Protein 1V96 (pdb70)

Solvent-accessible surface area: 14456 Å² total; per-residue (Å²): 178,24,52,97,40,0,4,0,6,10,107,0,0,43,105,0,43,42,173,127,20,161,173,20,23,107,22,0,56,87,67,19,60,5,12,0,2,1,2,0,0,1,50,3,3,0,55,44,99,140,132,90,22,76,41,30,7,104,97,3,111,123,66,7,83,24,16,63,6,64,57,90,0,0,20,77,0,0,68,5,20,7,55,0,77,147,102,161,52,138,16,83,27,25,10,0,0,3,0,0,2,2,28,104,30,124,6,17,0,0,1,66,55,31,172,78,0,88,29,0,129,173,62,51,2,82,32,48,38,6,77,131,0,28,140,53,0,75,74,46,34,93,143,116,118,176,165,24,48,103,42,0,4,0,4,16,91,0,0,72,71,0,60,41,171,127,16,136,148,12,24,80,10,0,35,68,129,21,69,4,9,0,2,1,1,0,0,6,103,14,0,10,46,61,13,100,106,178,94,94,3,87,49,35,2,88,100,5,86,110,68,10,77,29,9,65,5,58,49,84,0,0,17,62,0,0,83,4,6,9,53,1,58,152,148,161,43,101,29,87,13,20,6,0,0,2,0,0,2,0,30,96,26,126,7,11,0,0,1,67,36,37,159,83,1,92,30,1,121,148,54,58,7,84,28,22,45,2,98,105,0,36,134,38,0,91,122,82,38,184

Structure (mmCIF, N/CA/C/O backbone):
data_1V96
#
_entry.id   1V96
#
_cell.length_a   44.909
_cell.length_b   95.463
_cell.length_c   102.656
_cell.angle_alpha   90.00
_cell.angle_beta   90.00
_cell.angle_gamma   90.00
#
_symmetry.space_group_name_H-M   'P 21 21 21'
#
loop_
_entity.id
_entity.type
_entity.pdbx_description
1 polymer 'hypothetical protein PH0500'
2 non-polymer GLYCEROL
3 water water
#
loop_
_atom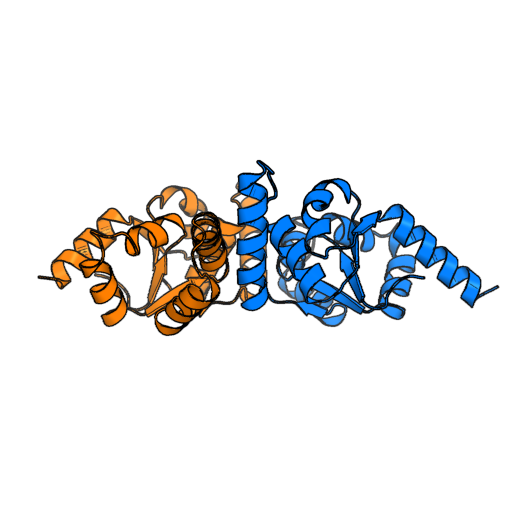_site.group_PDB
_atom_site.id
_atom_site.type_symbol
_atom_site.label_atom_id
_atom_site.label_alt_id
_atom_site.label_comp_id
_atom_site.label_asym_id
_atom_site.label_entity_id
_atom_site.label_seq_id
_atom_site.pdbx_PDB_ins_code
_atom_site.Cartn_x
_atom_site.Cartn_y
_atom_site.Cartn_z
_atom_site.occupancy
_atom_site.B_iso_or_equiv
_atom_site.auth_seq_id
_atom_site.auth_comp_id
_atom_site.auth_asym_id
_atom_site.auth_atom_id
_atom_site.pdbx_PDB_model_num
ATOM 1 N N . PRO A 1 2 ? 46.142 54.001 32.101 1.00 43.31 2 PRO A N 1
ATOM 2 C CA . PRO A 1 2 ? 45.484 52.848 31.444 1.00 43.07 2 PRO A CA 1
ATOM 3 C C . PRO A 1 2 ? 44.780 51.964 32.467 1.00 41.26 2 PRO A C 1
ATOM 4 O O . PRO A 1 2 ? 45.193 51.892 33.626 1.00 41.80 2 PRO A O 1
ATOM 8 N N . LEU A 1 3 ? 43.716 51.295 32.033 1.00 38.93 3 LEU A N 1
ATOM 9 C CA . LEU A 1 3 ? 42.951 50.415 32.910 1.00 35.77 3 LEU A CA 1
ATOM 10 C C . LEU A 1 3 ? 43.711 49.131 33.218 1.00 33.68 3 LEU A C 1
ATOM 11 O O . LEU A 1 3 ? 44.374 48.566 32.347 1.00 33.69 3 LEU A O 1
ATOM 16 N N . PRO A 1 4 ? 43.627 48.657 34.473 1.00 31.41 4 PRO A N 1
ATOM 17 C CA . PRO A 1 4 ? 44.314 47.428 34.878 1.00 29.62 4 PRO A CA 1
ATOM 18 C C . PRO A 1 4 ? 43.609 46.203 34.297 1.00 28.15 4 PRO A C 1
ATOM 19 O O . PRO A 1 4 ? 42.462 46.291 33.862 1.00 26.62 4 PRO A O 1
ATOM 23 N N . PRO A 1 5 ? 44.289 45.035 34.279 1.00 27.67 5 PRO A N 1
ATOM 24 C CA . PRO A 1 5 ? 43.719 43.806 33.749 1.00 27.12 5 PRO A CA 1
ATOM 25 C C . PRO A 1 5 ? 42.525 43.272 34.543 1.00 25.30 5 PRO A C 1
ATOM 26 O O . PRO A 1 5 ? 41.576 42.739 33.967 1.00 26.58 5 PRO A O 1
ATOM 30 N N . ASP A 1 6 ? 42.577 43.417 35.860 1.00 23.90 6 ASP A N 1
ATOM 31 C CA . ASP A 1 6 ? 41.501 42.916 36.713 1.00 22.78 6 ASP A CA 1
ATOM 32 C C . ASP A 1 6 ? 40.525 43.980 37.179 1.00 19.74 6 ASP A C 1
ATOM 33 O O . ASP A 1 6 ? 40.913 44.995 37.754 1.00 19.79 6 ASP A O 1
ATOM 38 N N . ILE A 1 7 ? 39.245 43.728 36.941 1.00 19.69 7 ILE A N 1
ATOM 39 C CA . ILE A 1 7 ? 38.209 44.660 37.344 1.00 19.45 7 ILE A CA 1
ATOM 40 C C . ILE A 1 7 ? 37.028 43.891 37.921 1.00 18.25 7 ILE A C 1
ATOM 41 O O . ILE A 1 7 ? 36.953 42.669 37.799 1.00 18.05 7 ILE A O 1
ATOM 46 N N . THR A 1 8 ? 36.124 44.615 38.557 1.00 17.59 8 THR A N 1
ATOM 47 C CA . THR A 1 8 ? 34.931 43.991 39.107 1.00 17.32 8 THR A CA 1
ATOM 48 C C . THR A 1 8 ? 33.842 45.041 39.108 1.00 18.41 8 THR A C 1
ATOM 49 O O . THR A 1 8 ? 34.106 46.219 38.872 1.00 18.69 8 THR A O 1
ATOM 53 N N . PHE A 1 9 ? 32.610 44.609 39.350 1.00 16.45 9 PHE A N 1
ATOM 54 C CA . PHE A 1 9 ? 31.470 45.513 39.378 1.00 18.22 9 PHE A CA 1
ATOM 55 C C . PHE A 1 9 ? 30.635 45.164 40.595 1.00 19.70 9 PHE A C 1
ATOM 56 O O . PHE A 1 9 ? 30.742 44.053 41.114 1.00 18.19 9 PHE A O 1
ATOM 64 N N . ASP A 1 10 ? 29.828 46.111 41.070 1.00 19.77 10 ASP A N 1
ATOM 65 C CA . ASP A 1 10 ? 28.924 45.787 42.163 1.00 19.12 10 ASP A CA 1
ATOM 66 C C . ASP A 1 10 ? 27.645 45.380 41.438 1.00 19.77 10 ASP A C 1
ATOM 67 O O . ASP A 1 10 ? 27.574 45.498 40.211 1.00 18.57 10 ASP A O 1
ATOM 72 N N . SER A 1 11 ? 26.644 44.878 42.158 1.00 18.22 11 SER A N 1
ATOM 73 C CA . SER A 1 11 ? 25.443 44.389 41.498 1.00 20.12 11 SER A CA 1
ATOM 74 C C . SER A 1 11 ? 24.730 45.375 40.585 1.00 21.12 11 SER A C 1
ATOM 75 O O . SER A 1 11 ? 24.347 45.018 39.476 1.00 20.87 11 SER A O 1
ATOM 78 N N . LEU A 1 12 ? 24.553 46.606 41.049 1.00 21.92 12 LEU A N 1
ATOM 79 C CA . LEU A 1 12 ? 23.861 47.608 40.244 1.00 24.36 12 LEU A CA 1
ATOM 80 C C . LEU A 1 12 ? 24.575 47.894 38.924 1.00 23.02 12 LEU A C 1
ATOM 81 O O . LEU A 1 12 ? 23.937 47.999 37.875 1.00 23.85 12 LEU A O 1
ATOM 86 N N . ALA A 1 13 ? 25.897 48.007 38.976 1.00 22.05 13 ALA A N 1
ATOM 87 C CA . ALA A 1 13 ? 26.676 48.273 37.775 1.00 20.64 13 ALA A CA 1
ATOM 88 C C . ALA A 1 13 ? 26.659 47.073 36.838 1.00 21.17 13 ALA A C 1
ATOM 89 O O . ALA A 1 13 ? 26.655 47.233 35.621 1.00 19.83 13 ALA A O 1
ATOM 91 N N . LEU A 1 14 ? 26.660 45.865 37.404 1.00 20.26 14 LEU A N 1
ATOM 92 C CA . LEU A 1 14 ? 26.644 44.661 36.585 1.00 20.80 14 LEU A CA 1
ATOM 93 C C . LEU A 1 14 ? 25.319 44.587 35.838 1.00 22.02 14 LEU A C 1
ATOM 94 O O . LEU A 1 14 ? 25.264 44.150 34.694 1.00 21.73 14 LEU A O 1
ATOM 99 N N . ILE A 1 15 ? 24.246 45.020 36.498 1.00 23.30 15 ILE A N 1
ATOM 100 C CA . ILE A 1 15 ? 22.931 45.021 35.878 1.00 24.33 15 ILE A CA 1
ATOM 101 C C . ILE A 1 15 ? 22.955 45.962 34.671 1.00 24.94 15 ILE A C 1
ATOM 102 O O . ILE A 1 15 ? 22.434 45.636 33.606 1.00 25.38 15 ILE A O 1
ATOM 107 N N . LYS A 1 16 ? 23.580 47.122 34.836 1.00 25.86 16 LYS A N 1
ATOM 108 C CA . LYS A 1 16 ? 23.665 48.076 33.737 1.00 28.62 16 LYS A CA 1
ATOM 109 C C . LYS A 1 16 ? 24.528 47.533 32.599 1.00 28.19 16 LYS A C 1
ATOM 110 O O . LYS A 1 16 ? 24.202 47.718 31.426 1.00 28.30 16 LYS A O 1
ATOM 116 N N . MET A 1 17 ? 25.618 46.850 32.945 1.00 26.39 17 MET A N 1
ATOM 117 C CA . MET A 1 17 ? 26.510 46.285 31.932 1.00 25.78 17 MET A CA 1
ATOM 118 C C . MET A 1 17 ? 25.808 45.245 31.066 1.00 26.99 17 MET A C 1
ATOM 119 O O . MET A 1 17 ? 26.237 44.962 29.948 1.00 25.93 17 MET A O 1
ATOM 124 N N . HIS A 1 18 ? 24.726 44.669 31.585 1.00 27.37 18 HIS A N 1
ATOM 125 C CA . HIS A 1 18 ? 23.992 43.660 30.839 1.00 29.79 18 HIS A CA 1
ATOM 126 C C . HIS A 1 18 ? 22.752 44.207 30.140 1.00 31.77 18 HIS A C 1
ATOM 127 O O . HIS A 1 18 ? 21.982 43.445 29.558 1.00 33.95 18 HIS A O 1
ATOM 134 N N . SER A 1 19 ? 22.566 45.525 30.194 1.00 34.05 19 SER A N 1
ATOM 135 C CA . SER A 1 19 ? 21.428 46.168 29.535 1.00 36.74 19 SER A CA 1
ATOM 136 C C . SER A 1 19 ? 21.626 46.048 28.023 1.00 38.59 19 SER A C 1
ATOM 137 O O . SER A 1 19 ? 22.752 45.874 27.553 1.00 37.25 19 SER A O 1
ATOM 140 N N . GLN A 1 20 ? 20.540 46.159 27.260 1.00 40.56 20 GLN A N 1
ATOM 141 C CA . GLN A 1 20 ? 20.626 46.011 25.808 1.00 41.93 20 GLN A CA 1
ATOM 142 C C . GLN A 1 20 ? 21.501 47.025 25.068 1.00 40.61 20 GLN A C 1
ATOM 143 O O . GLN A 1 20 ? 22.132 46.679 24.069 1.00 40.78 20 GLN A O 1
ATOM 149 N N . ASN A 1 21 ? 21.550 48.264 25.544 1.00 39.51 21 ASN A N 1
ATOM 150 C CA . ASN A 1 21 ? 22.359 49.281 24.875 1.00 39.35 21 ASN A CA 1
ATOM 151 C C . ASN A 1 21 ? 23.838 49.195 25.254 1.00 37.41 21 ASN A C 1
ATOM 152 O O . ASN A 1 21 ? 24.666 49.938 24.728 1.00 36.51 21 ASN A O 1
ATOM 157 N N . MET A 1 22 ? 24.164 48.277 26.160 1.00 34.46 22 MET A N 1
ATOM 158 C CA . MET A 1 22 ? 25.539 48.087 26.614 1.00 31.14 22 MET A CA 1
ATOM 159 C C . MET A 1 22 ? 26.152 46.803 26.059 1.00 29.75 22 MET A C 1
ATOM 160 O O . MET A 1 22 ? 27.268 46.435 26.418 1.00 30.16 22 MET A O 1
ATOM 165 N N . LYS A 1 23 ? 25.420 46.133 25.177 1.00 29.23 23 LYS A N 1
ATOM 166 C CA . LYS A 1 23 ? 25.869 44.876 24.586 1.00 29.30 23 LYS A CA 1
ATOM 167 C C . LYS A 1 23 ? 27.280 44.900 24.006 1.00 27.52 23 LYS A C 1
ATOM 168 O O . LYS A 1 23 ? 28.095 44.012 24.285 1.00 26.00 23 LYS A O 1
ATOM 174 N N . ARG A 1 24 ? 27.570 45.907 23.189 1.00 26.61 24 ARG A N 1
ATOM 175 C CA . ARG A 1 24 ? 28.883 46.018 22.572 1.00 25.85 24 ARG A CA 1
ATOM 176 C C . ARG A 1 24 ? 29.977 46.297 23.600 1.00 24.15 24 ARG A C 1
ATOM 177 O O . ARG A 1 24 ? 31.048 45.696 23.546 1.00 25.96 24 ARG A O 1
ATOM 185 N N . ILE A 1 25 ? 29.704 47.199 24.543 1.00 23.83 25 ILE A N 1
ATOM 186 C CA . ILE A 1 25 ? 30.681 47.532 25.576 1.00 24.64 25 ILE A CA 1
ATOM 187 C C . ILE A 1 25 ? 30.948 46.327 26.475 1.00 23.06 25 ILE A C 1
ATOM 188 O O . ILE A 1 25 ? 32.075 46.106 26.905 1.00 22.00 25 ILE A O 1
ATOM 193 N N . LEU A 1 26 ? 29.914 45.543 26.761 1.00 22.44 26 LEU A N 1
ATOM 194 C CA . LEU A 1 26 ? 30.110 44.358 27.594 1.00 21.80 26 LEU A CA 1
ATOM 195 C C . LEU A 1 26 ? 30.987 43.364 26.836 1.00 22.37 26 LEU A C 1
ATOM 196 O O . LEU A 1 26 ? 31.901 42.765 27.403 1.00 23.00 26 LEU A O 1
ATOM 201 N N . GLU A 1 27 ? 30.714 43.195 25.547 1.00 22.97 27 GLU A N 1
ATOM 202 C CA . GLU A 1 27 ? 31.499 42.272 24.736 1.00 24.57 27 GLU A CA 1
ATOM 203 C C . GLU A 1 27 ? 32.972 42.665 24.749 1.00 23.89 27 GLU A C 1
ATOM 204 O O . GLU A 1 27 ? 33.855 41.825 24.929 1.00 22.22 27 GLU A O 1
ATOM 210 N N . VAL A 1 28 ? 33.240 43.952 24.559 1.00 22.55 28 VAL A N 1
ATOM 211 C CA . VAL A 1 28 ? 34.616 44.426 24.570 1.00 23.58 28 VAL A CA 1
ATOM 212 C C . VAL A 1 28 ? 35.252 44.231 25.943 1.00 22.82 28 VAL A C 1
ATOM 213 O O . VAL A 1 28 ? 36.397 43.795 26.049 1.00 22.25 28 VAL A O 1
ATOM 217 N N . THR A 1 29 ? 34.505 44.551 26.999 1.00 21.65 29 THR A N 1
ATOM 218 C CA . THR A 1 29 ? 35.027 44.409 28.356 1.00 21.70 29 THR A CA 1
ATOM 219 C C . THR A 1 29 ? 35.442 42.972 28.661 1.00 21.21 29 THR A C 1
ATOM 220 O O . THR A 1 29 ? 36.503 42.732 29.231 1.00 21.22 29 THR A O 1
ATOM 224 N N . LEU A 1 30 ? 34.611 42.016 28.267 1.00 22.11 30 LEU A N 1
ATOM 225 C CA . LEU A 1 30 ? 34.911 40.611 28.517 1.00 23.12 30 LEU A CA 1
ATOM 226 C C . LEU A 1 30 ? 36.114 40.145 27.703 1.00 24.74 30 LEU A C 1
ATOM 227 O O . LEU A 1 30 ? 36.853 39.256 28.120 1.00 25.20 30 LEU A O 1
ATOM 232 N N . ALA A 1 31 ? 36.307 40.760 26.543 1.00 24.95 31 ALA A N 1
ATOM 233 C CA . ALA A 1 31 ? 37.415 40.400 25.672 1.00 27.00 31 ALA A CA 1
ATOM 234 C C . ALA A 1 31 ? 38.745 40.972 26.145 1.00 27.38 31 ALA A C 1
ATOM 235 O O . ALA A 1 31 ? 39.790 40.358 25.948 1.00 29.46 31 ALA A O 1
ATOM 237 N N . LYS A 1 32 ? 38.708 42.137 26.782 1.00 27.16 32 LYS A N 1
ATOM 238 C CA . LYS A 1 32 ? 39.938 42.790 27.222 1.00 27.43 32 LYS A CA 1
ATOM 239 C C . LYS A 1 32 ? 40.313 42.672 28.688 1.00 27.37 32 LYS A C 1
ATOM 240 O O . LYS A 1 32 ? 41.481 42.836 29.035 1.00 27.80 32 LYS A O 1
ATOM 246 N N . PHE A 1 33 ? 39.341 42.401 29.556 1.00 25.33 33 PHE A N 1
ATOM 247 C CA . PHE A 1 33 ? 39.643 42.309 30.982 1.00 23.80 33 PHE A CA 1
ATOM 248 C C . PHE A 1 33 ? 39.204 41.004 31.621 1.00 24.29 33 PHE A C 1
ATOM 249 O O . PHE A 1 33 ? 38.432 40.239 31.050 1.00 23.43 33 PHE A O 1
ATOM 257 N N . THR A 1 34 ? 39.723 40.774 32.822 1.00 23.55 34 THR A N 1
ATOM 258 C CA . THR A 1 34 ? 39.367 39.615 33.624 1.00 23.31 34 THR A CA 1
ATOM 259 C C . THR A 1 34 ? 38.440 40.221 34.670 1.00 22.62 34 THR A C 1
ATOM 260 O O . THR A 1 34 ? 38.866 41.068 35.457 1.00 21.26 34 THR A O 1
ATOM 264 N N . VAL A 1 35 ? 37.171 39.817 34.661 1.00 20.75 35 VAL A N 1
ATOM 265 C CA . VAL A 1 35 ? 36.215 40.362 35.617 1.00 19.17 35 VAL A CA 1
ATOM 266 C C . VAL A 1 35 ? 36.020 39.372 36.762 1.00 18.39 35 VAL A C 1
ATOM 267 O O . VAL A 1 35 ? 35.575 38.244 36.550 1.00 18.38 35 VAL A O 1
ATOM 271 N N . ASN A 1 36 ? 36.383 39.809 37.963 1.00 16.75 36 ASN A N 1
ATOM 272 C CA . ASN A 1 36 ? 36.308 38.984 39.166 1.00 18.42 36 ASN A CA 1
ATOM 273 C C . ASN A 1 36 ? 35.149 39.419 40.049 1.00 17.99 36 ASN A C 1
ATOM 274 O O . ASN A 1 36 ? 35.259 40.397 40.785 1.00 17.86 36 ASN A O 1
ATOM 279 N N . LEU A 1 37 ? 34.049 38.678 39.978 1.00 15.86 37 LEU A N 1
ATOM 280 C CA . LEU A 1 37 ? 32.856 39.016 40.747 1.00 16.59 37 LEU A CA 1
ATOM 281 C C . LEU A 1 37 ? 32.702 38.233 42.041 1.00 16.07 37 LEU A C 1
ATOM 282 O O . LEU A 1 37 ? 32.837 37.014 42.056 1.00 15.11 37 LEU A O 1
ATOM 287 N N . SER A 1 38 ? 32.406 38.940 43.123 1.00 14.27 38 SER A N 1
ATOM 288 C CA . SER A 1 38 ? 32.162 38.257 44.393 1.00 14.39 38 SER A CA 1
ATOM 289 C C . SER A 1 38 ? 30.866 37.471 44.235 1.00 16.15 38 SER A C 1
ATOM 290 O O . SER A 1 38 ? 29.944 37.918 43.548 1.00 16.19 38 SER A O 1
ATOM 293 N N . ILE A 1 39 ? 30.794 36.303 44.874 1.00 15.03 39 ILE A N 1
ATOM 294 C CA . ILE A 1 39 ? 29.586 35.488 44.810 1.00 15.60 39 ILE A CA 1
ATOM 295 C C . ILE A 1 39 ? 28.391 36.304 45.334 1.00 16.78 39 ILE A C 1
ATOM 296 O O . ILE A 1 39 ? 27.256 36.087 44.909 1.00 18.40 39 ILE A O 1
ATOM 301 N N . VAL A 1 40 ? 28.639 37.258 46.231 1.00 16.32 40 VAL A N 1
ATOM 302 C CA . VAL A 1 40 ? 27.550 38.079 46.769 1.00 18.80 40 VAL A CA 1
ATOM 303 C C . VAL A 1 40 ? 26.979 38.994 45.685 1.00 19.90 40 VAL A C 1
ATOM 304 O O . VAL A 1 40 ? 25.778 39.276 45.656 1.00 18.91 40 VAL A O 1
ATOM 308 N N . THR A 1 41 ? 27.846 39.466 44.799 1.00 17.35 41 THR A N 1
ATOM 309 C CA . THR A 1 41 ? 27.404 40.318 43.702 1.00 17.60 41 THR A CA 1
ATOM 310 C C . THR A 1 41 ? 26.557 39.473 42.758 1.00 18.63 41 THR A C 1
ATOM 311 O O . THR A 1 41 ? 25.519 39.917 42.260 1.00 18.88 41 THR A O 1
ATOM 315 N N . VAL A 1 42 ? 27.002 38.244 42.518 1.00 17.82 42 VAL A N 1
ATOM 316 C CA . VAL A 1 42 ? 26.278 37.334 41.644 1.00 19.01 42 VAL A CA 1
ATOM 317 C C . VAL A 1 42 ? 24.894 37.055 42.235 1.00 20.79 42 VAL A C 1
ATOM 318 O O . VAL A 1 42 ? 23.886 37.056 41.520 1.00 23.15 42 VAL A O 1
ATOM 322 N N . TYR A 1 43 ? 24.852 36.829 43.539 1.00 21.28 43 TYR A N 1
ATOM 323 C CA . TYR A 1 43 ? 23.591 36.563 44.218 1.00 23.28 43 TYR A CA 1
ATOM 324 C C . TYR A 1 43 ? 22.619 37.727 44.026 1.00 23.42 43 TYR A C 1
ATOM 325 O O . TYR A 1 43 ? 21.466 37.522 43.615 1.00 24.73 43 TYR A O 1
ATOM 334 N N . ARG A 1 44 ? 23.088 38.939 44.308 1.00 23.80 44 ARG A N 1
ATOM 335 C CA . ARG A 1 44 ? 22.261 40.149 44.194 1.00 25.90 44 ARG A CA 1
ATOM 336 C C . ARG A 1 44 ? 21.839 40.358 42.728 1.00 27.29 44 ARG A C 1
ATOM 337 O O . ARG A 1 44 ? 20.714 40.785 42.452 1.00 26.83 44 ARG A O 1
ATOM 345 N N . TYR A 1 45 ? 22.732 40.060 41.791 1.00 24.90 45 TYR A N 1
ATOM 346 C CA . TYR A 1 45 ? 22.404 40.208 40.375 1.00 26.37 45 TYR A CA 1
ATOM 347 C C . TYR A 1 45 ? 21.254 39.260 40.039 1.00 27.68 45 TYR A C 1
ATOM 348 O O . TYR A 1 45 ? 20.279 39.655 39.399 1.00 28.72 45 TYR A O 1
ATOM 357 N N . LEU A 1 46 ? 21.360 38.012 40.478 1.00 28.19 46 LEU A N 1
ATOM 358 C CA . LEU A 1 46 ? 20.316 37.032 40.202 1.00 30.08 46 LEU A CA 1
ATOM 359 C C . LEU A 1 46 ? 18.959 37.348 40.842 1.00 32.66 46 LEU A C 1
ATOM 360 O O . LEU A 1 46 ? 17.924 36.995 40.279 1.00 34.07 46 LEU A O 1
ATOM 365 N N . THR A 1 47 ? 18.957 38.014 41.995 1.00 33.54 47 THR A N 1
ATOM 366 C CA . THR A 1 47 ? 17.705 38.351 42.683 1.00 36.74 47 THR A CA 1
ATOM 367 C C . THR A 1 47 ? 17.085 39.655 42.197 1.00 41.28 47 THR A C 1
ATOM 368 O O . THR A 1 47 ? 15.911 39.698 41.826 1.00 42.41 47 THR A O 1
ATOM 372 N N . ALA A 1 48 ? 17.869 40.725 42.217 1.00 45.11 48 ALA A N 1
ATOM 373 C CA . ALA A 1 48 ? 17.365 42.019 41.785 1.00 49.99 48 ALA A CA 1
ATOM 374 C C . ALA A 1 48 ? 16.902 41.900 40.336 1.00 52.75 48 ALA A C 1
ATOM 375 O O . ALA A 1 48 ? 16.102 42.710 39.846 1.00 53.86 48 ALA A O 1
ATOM 377 N N . ARG A 1 49 ? 17.397 40.859 39.674 1.00 55.98 49 ARG A N 1
ATOM 378 C CA . ARG A 1 49 ? 17.114 40.601 38.270 1.00 60.11 49 ARG A CA 1
ATOM 379 C C . ARG A 1 49 ? 16.404 39.258 37.987 1.00 62.72 49 ARG A C 1
ATOM 380 O O . ARG A 1 49 ? 15.292 39.042 38.457 1.00 62.85 49 ARG A O 1
ATOM 388 N N . LEU A 1 52 ? 12.986 37.356 38.792 1.00 73.66 52 LEU A N 1
ATOM 389 C CA . LEU A 1 52 ? 11.891 38.280 38.567 1.00 72.44 52 LEU A CA 1
ATOM 390 C C . LEU A 1 52 ? 11.645 38.366 37.066 1.00 71.69 52 LEU A C 1
ATOM 391 O O . LEU A 1 52 ? 10.650 38.932 36.623 1.00 72.11 52 LEU A O 1
ATOM 396 N N . LYS A 1 53 ? 12.567 37.800 36.289 1.00 70.34 53 LYS A N 1
ATOM 397 C CA . LYS A 1 53 ? 12.463 37.802 34.831 1.00 68.06 53 LYS A CA 1
ATOM 398 C C . LYS A 1 53 ? 12.786 36.417 34.255 1.00 66.54 53 LYS A C 1
ATOM 399 O O . LYS A 1 53 ? 11.885 35.647 33.914 1.00 65.99 53 LYS A O 1
ATOM 405 N N . LYS A 1 54 ? 14.080 36.112 34.164 1.00 63.88 54 LYS A N 1
ATOM 406 C CA . LYS A 1 54 ? 14.575 34.844 33.618 1.00 61.38 54 LYS A CA 1
ATOM 407 C C . LYS A 1 54 ? 14.572 33.659 34.601 1.00 58.78 54 LYS A C 1
ATOM 408 O O . LYS A 1 54 ? 13.824 33.645 35.580 1.00 58.24 54 LYS A O 1
ATOM 414 N N . ASN A 1 55 ? 15.413 32.664 34.308 1.00 55.89 55 ASN A N 1
ATOM 415 C CA . ASN A 1 55 ? 15.560 31.459 35.132 1.00 52.36 55 ASN A CA 1
ATOM 416 C C . ASN A 1 55 ? 16.879 31.547 35.909 1.00 50.64 55 ASN A C 1
ATOM 417 O O . ASN A 1 55 ? 17.914 31.878 35.335 1.00 50.33 55 ASN A O 1
ATOM 422 N N . ILE A 1 56 ? 16.845 31.219 37.198 1.00 46.98 56 ILE A N 1
ATOM 423 C CA . ILE A 1 56 ? 18.028 31.313 38.061 1.00 43.45 56 ILE A CA 1
ATOM 424 C C . ILE A 1 56 ? 19.237 30.415 37.787 1.00 41.54 56 ILE A C 1
ATOM 425 O O . ILE A 1 56 ? 20.308 30.909 37.434 1.00 41.55 56 ILE A O 1
ATOM 430 N N . GLU A 1 57 ? 19.081 29.109 37.979 1.00 38.87 57 GLU A N 1
ATOM 431 C CA . GLU A 1 57 ? 20.183 28.171 37.772 1.00 36.94 57 GLU A CA 1
ATOM 432 C C . GLU A 1 57 ? 20.827 28.318 36.395 1.00 37.18 57 GLU A C 1
ATOM 433 O O . GLU A 1 57 ? 22.050 28.208 36.258 1.00 33.99 57 GLU A O 1
ATOM 439 N N . ALA A 1 58 ? 20.005 28.557 35.378 1.00 35.81 58 ALA A N 1
ATOM 440 C CA . ALA A 1 58 ? 20.514 28.727 34.022 1.00 36.10 58 ALA A CA 1
ATOM 441 C C . ALA A 1 58 ? 21.334 30.009 33.949 1.00 34.39 58 ALA A C 1
ATOM 442 O O . ALA A 1 58 ? 22.418 30.029 33.366 1.00 34.74 58 ALA A O 1
ATOM 444 N N . GLU A 1 59 ? 20.809 31.077 34.542 1.00 33.63 59 GLU A N 1
ATOM 445 C CA . GLU A 1 59 ? 21.496 32.361 34.552 1.00 32.51 59 GLU A CA 1
ATOM 446 C C . GLU A 1 59 ? 22.852 32.232 35.246 1.00 32.04 59 GLU A C 1
ATOM 447 O O . GLU A 1 59 ? 23.844 32.806 34.795 1.00 29.42 59 GLU A O 1
ATOM 453 N N . PHE A 1 60 ? 22.893 31.473 36.341 1.00 29.23 60 PHE A N 1
ATOM 454 C CA . PHE A 1 60 ? 24.140 31.285 37.075 1.00 29.31 60 PHE A CA 1
ATOM 455 C C . PHE A 1 60 ? 25.196 30.593 36.221 1.00 29.46 60 PHE A C 1
ATOM 456 O O . PHE A 1 60 ? 26.367 30.959 36.263 1.00 28.40 60 PHE A O 1
ATOM 464 N N . GLU A 1 61 ? 24.790 29.581 35.459 1.00 30.63 61 GLU A N 1
ATOM 465 C CA . GLU A 1 61 ? 25.739 28.870 34.606 1.00 33.18 61 GLU A CA 1
ATOM 466 C C . GLU A 1 61 ? 26.372 29.838 33.617 1.00 32.33 61 GLU A C 1
ATOM 467 O O . GLU A 1 61 ? 27.567 29.761 33.342 1.00 30.65 61 GLU A O 1
ATOM 473 N N . ILE A 1 62 ? 25.558 30.741 33.082 1.00 31.78 62 ILE A N 1
ATOM 474 C CA . ILE A 1 62 ? 26.041 31.725 32.119 1.00 32.96 62 ILE A CA 1
ATOM 475 C C . ILE A 1 62 ? 27.084 32.629 32.766 1.00 31.45 62 ILE A C 1
ATOM 476 O O . ILE A 1 62 ? 28.157 32.861 32.205 1.00 30.76 62 ILE A O 1
ATOM 481 N N . LEU A 1 63 ? 26.767 33.130 33.954 1.00 29.59 63 LEU A N 1
ATOM 482 C CA . LEU A 1 63 ? 27.680 34.008 34.670 1.00 28.95 63 LEU A CA 1
ATOM 483 C C . LEU A 1 63 ? 28.979 33.301 35.021 1.00 29.12 63 LEU A C 1
ATOM 484 O O . LEU A 1 63 ? 30.062 33.868 34.878 1.00 28.42 63 LEU A O 1
ATOM 489 N N . LYS A 1 64 ? 28.874 32.057 35.477 1.00 29.08 64 LYS A N 1
ATOM 490 C CA . LYS A 1 64 ? 30.060 31.306 35.855 1.00 30.40 64 LYS A CA 1
ATOM 491 C C . LYS A 1 64 ? 30.955 31.027 34.655 1.00 31.12 64 LYS A C 1
ATOM 492 O O . LYS A 1 64 ? 32.149 30.803 34.806 1.00 30.22 64 LYS A O 1
ATOM 498 N N . ASP A 1 65 ? 30.373 31.049 33.465 1.00 31.66 65 ASP A N 1
ATOM 499 C CA . ASP A 1 65 ? 31.140 30.783 32.260 1.00 33.44 65 ASP A CA 1
ATOM 500 C C . ASP A 1 65 ? 31.899 32.007 31.751 1.00 32.73 65 ASP A C 1
ATOM 501 O O . ASP A 1 65 ? 32.985 31.872 31.189 1.00 33.82 65 ASP A O 1
ATOM 506 N N . ILE A 1 66 ? 31.343 33.200 31.948 1.00 28.21 66 ILE A N 1
ATOM 507 C CA . ILE A 1 66 ? 32.010 34.400 31.455 1.00 26.14 66 ILE A CA 1
ATOM 508 C C . ILE A 1 66 ? 32.770 35.207 32.497 1.00 23.86 66 ILE A C 1
ATOM 509 O O . ILE A 1 66 ? 33.633 36.014 32.145 1.00 21.34 66 ILE A O 1
ATOM 514 N N . TYR A 1 67 ? 32.463 34.989 33.774 1.00 19.54 67 TYR A N 1
ATOM 515 C CA . TYR A 1 67 ? 33.148 35.708 34.844 1.00 20.11 67 TYR A CA 1
ATOM 516 C C . TYR A 1 67 ? 33.877 34.765 35.791 1.00 20.51 67 TYR A C 1
ATOM 517 O O . TYR A 1 67 ? 33.578 33.577 35.835 1.00 20.96 67 TYR A O 1
ATOM 526 N N . ASN A 1 68 ? 34.839 35.308 36.531 1.00 18.90 68 ASN A N 1
ATOM 527 C CA . ASN A 1 68 ? 35.569 34.547 37.542 1.00 18.87 68 ASN A CA 1
ATOM 528 C C . ASN A 1 68 ? 34.773 34.828 38.812 1.00 18.88 68 ASN A C 1
ATOM 529 O O . ASN A 1 68 ? 34.856 35.928 39.359 1.00 19.24 68 ASN A O 1
ATOM 538 N N . ILE A 1 69 ? 33.980 33.864 39.267 1.00 18.50 69 ILE A N 1
ATOM 539 C CA . ILE A 1 69 ? 33.185 34.071 40.478 1.00 17.99 69 ILE A CA 1
ATOM 540 C C . ILE A 1 69 ? 34.029 33.712 41.689 1.00 19.13 69 ILE A C 1
ATOM 541 O O . ILE A 1 69 ? 34.504 32.581 41.815 1.00 20.06 69 ILE A O 1
ATOM 546 N N . VAL A 1 70 ? 34.217 34.689 42.569 1.00 16.56 70 VAL A N 1
ATOM 547 C CA . VAL A 1 70 ? 35.035 34.523 43.766 1.00 16.21 70 VAL A CA 1
ATOM 548 C C . VAL A 1 70 ? 34.205 34.198 45.007 1.00 16.81 70 VAL A C 1
ATOM 549 O O . VAL A 1 70 ? 33.304 34.950 45.375 1.00 16.48 70 VAL A O 1
ATOM 553 N N . PRO A 1 71 ? 34.501 33.067 45.671 1.00 16.45 71 PRO A N 1
ATOM 554 C CA . PRO A 1 71 ? 33.743 32.703 46.873 1.00 16.16 71 PRO A CA 1
ATOM 555 C C . PRO A 1 71 ? 34.002 33.677 48.018 1.00 17.27 71 PRO A C 1
ATOM 556 O O . PRO A 1 71 ? 34.891 34.529 47.940 1.00 15.84 71 PRO A O 1
ATOM 560 N N . LEU A 1 72 ? 33.219 33.564 49.080 1.00 15.08 72 LEU A N 1
ATOM 561 C CA . LEU A 1 72 ? 33.451 34.406 50.249 1.00 16.35 72 LEU A CA 1
ATOM 562 C C . LEU A 1 72 ? 34.494 33.581 51.003 1.00 16.93 72 LEU A C 1
ATOM 563 O O . LEU A 1 72 ? 34.191 32.882 51.974 1.00 16.36 72 LEU A O 1
ATOM 568 N N . LEU A 1 73 ? 35.728 33.642 50.508 1.00 17.33 73 LEU A N 1
ATOM 569 C CA . LEU A 1 73 ? 36.847 32.893 51.075 1.00 18.61 73 LEU A CA 1
ATOM 570 C C . LEU A 1 73 ? 37.131 33.245 52.530 1.00 18.57 73 LEU A C 1
ATOM 571 O O . LEU A 1 73 ? 36.838 34.351 52.986 1.00 18.18 73 LEU A O 1
ATOM 576 N N . ASP A 1 74 ? 37.717 32.299 53.261 1.00 19.53 74 ASP A N 1
ATOM 577 C CA . ASP A 1 74 ? 38.032 32.549 54.660 1.00 19.81 74 ASP A CA 1
ATOM 578 C C . ASP A 1 74 ? 38.806 33.857 54.841 1.00 20.52 74 ASP A C 1
ATOM 579 O O . ASP A 1 74 ? 38.472 34.667 55.714 1.00 19.24 74 ASP A O 1
ATOM 584 N N . ASP A 1 75 ? 39.832 34.077 54.020 1.00 20.31 75 ASP A N 1
ATOM 585 C CA . ASP A 1 75 ? 40.629 35.296 54.129 1.00 22.00 75 ASP A CA 1
ATOM 586 C C . ASP A 1 75 ? 39.809 36.550 53.864 1.00 21.06 75 ASP A C 1
ATOM 587 O O . ASP A 1 75 ? 40.105 37.618 54.399 1.00 20.39 75 ASP A O 1
ATOM 592 N N . ILE A 1 76 ? 38.781 36.419 53.030 1.00 19.69 76 ILE A N 1
ATOM 593 C CA . ILE A 1 76 ? 37.919 37.551 52.718 1.00 18.77 76 ILE A CA 1
ATOM 594 C C . ILE A 1 76 ? 36.986 37.819 53.901 1.00 17.78 76 ILE A C 1
ATOM 595 O O . ILE A 1 76 ? 36.708 38.974 54.246 1.00 16.35 76 ILE A O 1
ATOM 600 N N . ALA A 1 77 ? 36.510 36.754 54.533 1.00 18.04 77 ALA A N 1
ATOM 601 C CA . ALA A 1 77 ? 35.624 36.913 55.684 1.00 18.59 77 ALA A CA 1
ATOM 602 C C . ALA A 1 77 ? 36.369 37.623 56.806 1.00 19.09 77 ALA A C 1
ATOM 603 O O . ALA A 1 77 ? 35.827 38.506 57.473 1.00 18.05 77 ALA A O 1
ATOM 605 N N . ILE A 1 78 ? 37.622 37.226 57.016 1.00 18.42 78 ILE A N 1
ATOM 606 C CA . ILE A 1 78 ? 38.444 37.819 58.060 1.00 20.64 78 ILE A CA 1
ATOM 607 C C . ILE A 1 78 ? 38.754 39.283 57.787 1.00 21.33 78 ILE A C 1
ATOM 608 O O . ILE A 1 78 ? 38.598 40.131 58.668 1.00 20.46 78 ILE A O 1
ATOM 613 N N . LYS A 1 79 ? 39.181 39.596 56.569 1.00 19.67 79 LYS A N 1
ATOM 614 C CA . LYS A 1 79 ? 39.490 40.981 56.253 1.00 20.85 79 LYS A CA 1
ATOM 615 C C . LYS A 1 79 ? 38.244 41.859 56.295 1.00 19.72 79 LYS A C 1
ATOM 616 O O . LYS A 1 79 ? 38.296 43.007 56.736 1.00 21.60 79 LYS A O 1
ATOM 622 N N . ALA A 1 80 ? 37.117 41.321 55.835 1.00 18.55 80 ALA A N 1
ATOM 623 C CA . ALA A 1 80 ? 35.872 42.081 55.833 1.00 18.69 80 ALA A CA 1
ATOM 624 C C . ALA A 1 80 ? 35.456 42.426 57.264 1.00 19.60 80 ALA A C 1
ATOM 625 O O . ALA A 1 80 ? 34.976 43.536 57.537 1.00 19.09 80 ALA A O 1
ATOM 627 N N . ALA A 1 81 ? 35.637 41.482 58.179 1.00 19.03 81 ALA A N 1
ATOM 628 C CA . ALA A 1 81 ? 35.275 41.734 59.566 1.00 20.26 81 ALA A CA 1
ATOM 629 C C . ALA A 1 81 ? 36.171 42.826 60.147 1.00 20.48 81 ALA A C 1
ATOM 630 O O . ALA A 1 81 ? 35.715 43.665 60.926 1.00 21.49 81 ALA A O 1
ATOM 632 N N . GLN A 1 82 ? 37.443 42.820 59.760 1.00 21.70 82 GLN A N 1
ATOM 633 C CA . GLN A 1 82 ? 38.385 43.819 60.251 1.00 23.78 82 GLN A CA 1
ATOM 634 C C . GLN A 1 82 ? 38.039 45.201 59.708 1.00 24.49 82 GLN A C 1
ATOM 635 O O . GLN A 1 82 ? 38.018 46.185 60.452 1.00 24.33 82 GLN A O 1
ATOM 641 N N . ILE A 1 83 ? 37.758 45.271 58.411 1.00 23.62 83 ILE A N 1
ATOM 642 C CA . ILE A 1 83 ? 37.413 46.538 57.781 1.00 24.30 83 ILE A CA 1
ATOM 643 C C . ILE A 1 83 ? 36.114 47.103 58.345 1.00 25.33 83 ILE A C 1
ATOM 644 O O . ILE A 1 83 ? 36.046 48.283 58.701 1.00 25.39 83 ILE A O 1
ATOM 649 N N . GLU A 1 84 ? 35.083 46.271 58.446 1.00 24.16 84 GLU A N 1
ATOM 650 C CA . GLU A 1 84 ? 33.819 46.765 58.961 1.00 27.23 84 GLU A CA 1
ATOM 651 C C . GLU A 1 84 ? 33.905 47.205 60.420 1.00 26.77 84 GLU A C 1
ATOM 652 O O . GLU A 1 84 ? 33.244 48.170 60.814 1.00 27.55 84 GLU A O 1
ATOM 658 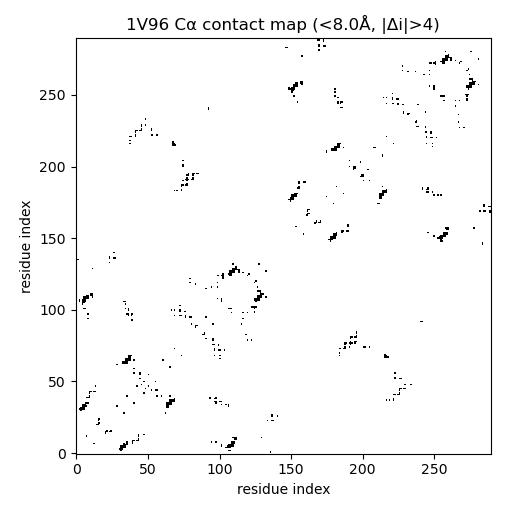N N . ALA A 1 85 ? 34.702 46.500 61.220 1.00 25.80 85 ALA A N 1
ATOM 659 C CA . ALA A 1 85 ? 34.853 46.863 62.630 1.00 27.03 85 ALA A CA 1
ATOM 660 C C . ALA A 1 85 ? 35.508 48.237 62.715 1.00 28.72 85 ALA A C 1
ATOM 661 O O . ALA A 1 85 ? 35.188 49.037 63.596 1.00 30.35 85 ALA A O 1
ATOM 663 N N . ASN A 1 86 ? 36.425 48.506 61.792 1.00 30.38 86 ASN A N 1
ATOM 664 C CA . ASN A 1 86 ? 37.113 49.789 61.764 1.00 33.48 86 ASN A CA 1
ATOM 665 C C . ASN A 1 86 ? 36.145 50.894 61.348 1.00 34.35 86 ASN A C 1
ATOM 666 O O . ASN A 1 86 ? 36.217 52.014 61.855 1.00 35.56 86 ASN A O 1
ATOM 671 N N . LEU A 1 87 ? 35.236 50.575 60.433 1.00 34.22 87 LEU A N 1
ATOM 672 C CA . LEU A 1 87 ? 34.256 51.548 59.957 1.00 34.81 87 LEU A CA 1
ATOM 673 C C . LEU A 1 87 ? 33.174 51.831 60.994 1.00 36.02 87 LEU A C 1
ATOM 674 O O . LEU A 1 87 ? 32.710 52.965 61.121 1.00 35.74 87 LEU A O 1
ATOM 679 N N . ILE A 1 88 ? 32.768 50.800 61.729 1.00 35.89 88 ILE A N 1
ATOM 680 C CA . ILE A 1 88 ? 31.742 50.967 62.751 1.00 37.19 88 ILE A CA 1
ATOM 681 C C . ILE A 1 88 ? 32.213 51.971 63.797 1.00 38.27 88 ILE A C 1
ATOM 682 O O . ILE A 1 88 ? 31.430 52.789 64.278 1.00 37.57 88 ILE A O 1
ATOM 687 N N . LYS A 1 89 ? 33.494 51.914 64.141 1.00 40.15 89 LYS A N 1
ATOM 688 C CA . LYS A 1 89 ? 34.046 52.840 65.121 1.00 43.03 89 LYS A CA 1
ATOM 689 C C . LYS A 1 89 ? 33.993 54.267 64.575 1.00 44.93 89 LYS A C 1
ATOM 690 O O . LYS A 1 89 ? 33.802 55.223 65.330 1.00 44.31 89 LYS A O 1
ATOM 696 N N . LYS A 1 90 ? 34.159 54.402 63.261 1.00 45.80 90 LYS A N 1
ATOM 697 C CA . LYS A 1 90 ? 34.121 55.709 62.614 1.00 47.18 90 LYS A CA 1
ATOM 698 C C . LYS A 1 90 ? 32.684 56.109 62.297 1.00 47.63 90 LYS A C 1
ATOM 699 O O . LYS A 1 90 ? 32.439 57.132 61.659 1.00 48.61 90 LYS A O 1
ATOM 705 N N . GLU A 1 91 ? 31.738 55.285 62.741 1.00 48.59 91 GLU A N 1
ATOM 706 C CA . GLU A 1 91 ? 30.314 55.534 62.534 1.00 49.43 91 GLU A CA 1
ATOM 707 C C . GLU A 1 91 ? 29.845 55.497 61.080 1.00 49.78 91 GLU A C 1
ATOM 708 O O . GLU A 1 91 ? 29.066 56.353 60.661 1.00 49.65 91 GLU A O 1
ATOM 714 N N . ILE A 1 92 ? 30.302 54.513 60.311 1.00 49.06 92 ILE A N 1
ATOM 715 C CA . ILE A 1 92 ? 29.888 54.411 58.914 1.00 49.11 92 ILE A CA 1
ATOM 716 C C . ILE A 1 92 ? 28.974 53.204 58.689 1.00 48.88 92 ILE A C 1
ATOM 717 O O . ILE A 1 92 ? 29.213 52.118 59.215 1.00 48.88 92 ILE A O 1
ATOM 722 N N . THR A 1 93 ? 27.930 53.417 57.891 1.00 49.60 93 THR A N 1
ATOM 723 C CA . THR A 1 93 ? 26.898 52.415 57.609 1.00 49.83 93 THR A CA 1
ATOM 724 C C . THR A 1 93 ? 26.936 51.582 56.325 1.00 48.10 93 THR A C 1
ATOM 725 O O . THR A 1 93 ? 26.022 51.691 55.508 1.00 49.86 93 THR A O 1
ATOM 729 N N . LEU A 1 94 ? 27.943 50.737 56.136 1.00 44.79 94 LEU A N 1
ATOM 730 C CA . LEU A 1 94 ? 27.969 49.919 54.920 1.00 40.94 94 LEU A CA 1
ATOM 731 C C . LEU A 1 94 ? 27.340 48.540 55.142 1.00 37.94 94 LEU A C 1
ATOM 732 O O . LEU A 1 94 ? 27.675 47.843 56.101 1.00 36.99 94 LEU A O 1
ATOM 737 N N . ASP A 1 95 ? 26.421 48.152 54.258 1.00 33.68 95 ASP A N 1
ATOM 738 C CA . ASP A 1 95 ? 25.766 46.855 54.377 1.00 31.74 95 ASP A CA 1
ATOM 739 C C . ASP A 1 95 ? 26.692 45.704 53.985 1.00 30.49 95 ASP A C 1
ATOM 740 O O . ASP A 1 95 ? 27.801 45.921 53.492 1.00 28.96 95 ASP A O 1
ATOM 745 N N . MET A 1 96 ? 26.220 44.482 54.207 1.00 29.20 96 MET A N 1
ATOM 746 C CA . MET A 1 96 ? 26.998 43.284 53.918 1.00 28.01 96 MET A CA 1
ATOM 747 C C . MET A 1 96 ? 27.462 43.185 52.470 1.00 26.16 96 MET A C 1
ATOM 748 O O . MET A 1 96 ? 28.635 42.913 52.214 1.00 25.61 96 MET A O 1
ATOM 753 N N . GLU A 1 97 ? 26.553 43.404 51.525 1.00 24.29 97 GLU A N 1
ATOM 754 C CA . GLU A 1 97 ? 26.924 43.315 50.116 1.00 24.55 97 GLU A CA 1
ATOM 755 C C . GLU A 1 97 ? 28.094 44.237 49.793 1.00 22.23 97 GLU A C 1
ATOM 756 O O . GLU A 1 97 ? 29.059 43.825 49.158 1.00 22.67 97 GLU A O 1
ATOM 762 N N . ASP A 1 98 ? 28.003 45.488 50.232 1.00 22.66 98 ASP A N 1
ATOM 763 C CA . ASP A 1 98 ? 29.060 46.454 49.966 1.00 21.64 98 ASP A CA 1
ATOM 764 C C . ASP A 1 98 ? 30.385 46.070 50.613 1.00 22.13 98 ASP A C 1
ATOM 765 O O . ASP A 1 98 ? 31.442 46.163 49.987 1.00 21.02 98 ASP A O 1
ATOM 770 N N . ILE A 1 99 ? 30.340 45.628 51.865 1.00 20.62 99 ILE A N 1
ATOM 771 C CA . ILE A 1 99 ? 31.570 45.257 52.548 1.00 21.33 99 ILE A CA 1
ATOM 772 C C . ILE A 1 99 ? 32.247 44.061 51.880 1.00 19.56 99 ILE A C 1
ATOM 773 O O . ILE A 1 99 ? 33.457 44.065 51.679 1.00 19.89 99 ILE A O 1
ATOM 778 N N . ILE A 1 100 ? 31.473 43.042 51.529 1.00 18.30 100 ILE A N 1
ATOM 779 C CA . ILE A 1 100 ? 32.079 41.869 50.904 1.00 17.72 100 ILE A CA 1
ATOM 780 C C . ILE A 1 100 ? 32.557 42.192 49.492 1.00 17.12 100 ILE A C 1
ATOM 781 O O . ILE A 1 100 ? 33.610 41.722 49.064 1.00 17.59 100 ILE A O 1
ATOM 786 N N . THR A 1 101 ? 31.796 43.008 48.772 1.00 17.29 101 THR A N 1
ATOM 787 C CA . THR A 1 101 ? 32.177 43.379 47.414 1.00 17.69 101 THR A CA 1
ATOM 788 C C . THR A 1 101 ? 33.507 44.139 47.432 1.00 18.32 101 THR A C 1
ATOM 789 O O . THR A 1 101 ? 34.430 43.816 46.686 1.00 17.47 101 THR A O 1
ATOM 793 N N . ALA A 1 102 ? 33.609 45.137 48.302 1.00 17.48 102 ALA A N 1
ATOM 794 C CA . ALA A 1 102 ? 34.839 45.917 48.391 1.00 17.68 102 ALA A CA 1
ATOM 795 C C . ALA A 1 102 ? 36.013 45.073 48.876 1.00 17.85 102 ALA A C 1
ATOM 796 O O . ALA A 1 102 ? 37.116 45.180 48.352 1.00 17.53 102 ALA A O 1
ATOM 798 N N . THR A 1 103 ? 35.779 44.224 49.875 1.00 16.64 103 THR A N 1
ATOM 799 C CA . THR A 1 103 ? 36.862 43.401 50.402 1.00 17.11 103 THR A CA 1
ATOM 800 C C . THR A 1 103 ? 37.355 42.408 49.350 1.00 16.52 103 THR A C 1
ATOM 801 O O . T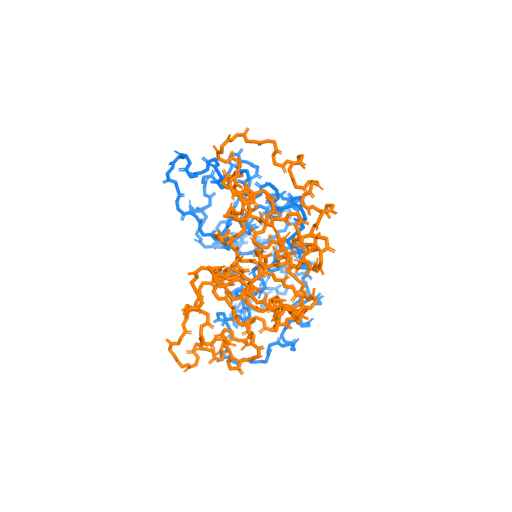HR A 1 103 ? 38.555 42.147 49.236 1.00 18.50 103 THR A O 1
ATOM 805 N N . THR A 1 104 ? 36.425 41.849 48.583 1.00 16.59 104 THR A N 1
ATOM 806 C CA . THR A 1 104 ? 36.785 40.894 47.540 1.00 16.45 104 THR A CA 1
ATOM 807 C C . THR A 1 104 ? 37.607 41.607 46.463 1.00 17.62 104 THR A C 1
ATOM 808 O O . THR A 1 104 ? 38.568 41.046 45.934 1.00 18.64 104 THR A O 1
ATOM 812 N N . ALA A 1 105 ? 37.234 42.843 46.156 1.00 17.37 105 ALA A N 1
ATOM 813 C CA . ALA A 1 105 ? 37.976 43.617 45.158 1.00 19.37 105 ALA A CA 1
ATOM 814 C C . ALA A 1 105 ? 39.420 43.784 45.631 1.00 20.76 105 ALA A C 1
ATOM 815 O O . ALA A 1 105 ? 40.360 43.618 44.854 1.00 21.14 105 ALA A O 1
ATOM 817 N N . ILE A 1 106 ? 39.598 44.119 46.906 1.00 21.04 106 ILE A N 1
ATOM 818 C CA . ILE A 1 106 ? 40.944 44.281 47.445 1.00 21.29 106 ILE A CA 1
ATOM 819 C C . ILE A 1 106 ? 41.702 42.960 47.336 1.00 22.36 106 ILE A C 1
ATOM 820 O O . ILE A 1 106 ? 42.842 42.925 46.870 1.00 22.68 106 ILE A O 1
ATOM 825 N N . TYR A 1 107 ? 41.057 41.873 47.748 1.00 22.03 107 TYR A N 1
ATOM 826 C CA . TYR A 1 107 ? 41.674 40.551 47.719 1.00 22.71 107 TYR A CA 1
ATOM 827 C C . TYR A 1 107 ? 42.110 40.100 46.327 1.00 22.47 107 TYR A C 1
ATOM 828 O O . TYR A 1 107 ? 43.160 39.473 46.170 1.00 23.46 107 TYR A O 1
ATOM 837 N N . THR A 1 108 ? 41.309 40.411 45.316 1.00 20.61 108 THR A N 1
ATOM 838 C CA . THR A 1 108 ? 41.631 40.014 43.949 1.00 21.01 108 THR A CA 1
ATOM 839 C C . THR A 1 108 ? 42.390 41.105 43.193 1.00 22.12 108 THR A C 1
ATOM 840 O O . THR A 1 108 ? 42.694 40.939 42.013 1.00 23.06 108 THR A O 1
ATOM 844 N N . ASN A 1 109 ? 42.680 42.209 43.872 1.00 23.12 109 ASN A N 1
ATOM 845 C CA . ASN A 1 109 ? 43.393 43.331 43.255 1.00 25.86 109 ASN A CA 1
ATOM 846 C C . ASN A 1 109 ? 42.623 43.820 42.024 1.00 25.84 109 ASN A C 1
ATOM 847 O O . ASN A 1 109 ? 43.213 44.124 40.981 1.00 25.95 109 ASN A O 1
ATOM 852 N N . SER A 1 110 ? 41.301 43.893 42.146 1.00 23.06 110 SER A N 1
ATOM 853 C CA . SER A 1 110 ? 40.449 44.331 41.045 1.00 21.37 110 SER A CA 1
ATOM 854 C C . SER A 1 110 ? 39.923 45.750 41.237 1.00 20.87 110 SER A C 1
ATOM 855 O O . SER A 1 110 ? 39.558 46.142 42.339 1.00 20.54 110 SER A O 1
ATOM 858 N N . LEU A 1 111 ? 39.890 46.518 40.152 1.00 20.95 111 LEU A N 1
ATOM 859 C CA . LEU A 1 111 ? 39.366 47.880 40.199 1.00 21.03 111 LEU A CA 1
ATOM 860 C C . LEU A 1 111 ? 37.850 47.762 40.308 1.00 19.53 111 LEU A C 1
ATOM 861 O O . LEU A 1 111 ? 37.224 47.127 39.466 1.00 19.82 111 LEU A O 1
ATOM 866 N N . LEU A 1 112 ? 37.263 48.363 41.341 1.00 19.92 112 LEU A N 1
ATOM 867 C CA . LEU A 1 112 ? 35.813 48.298 41.520 1.00 19.92 112 LEU A CA 1
ATOM 868 C C . LEU A 1 112 ? 35.087 49.383 40.731 1.00 20.95 112 LEU A C 1
ATOM 869 O O . LEU A 1 112 ? 35.180 50.571 41.052 1.00 21.15 112 LEU A O 1
ATOM 874 N N . VAL A 1 113 ? 34.365 48.961 39.697 1.00 19.70 113 VAL A N 1
ATOM 875 C CA . VAL A 1 113 ? 33.616 49.879 38.846 1.00 20.95 113 VAL A CA 1
ATOM 876 C C . VAL A 1 113 ? 32.203 49.955 39.387 1.00 22.00 113 VAL A C 1
ATOM 877 O O . VAL A 1 113 ? 31.530 48.934 39.540 1.00 21.92 113 VAL A O 1
ATOM 881 N N . THR A 1 114 ? 31.750 51.174 39.662 1.00 22.57 114 THR A N 1
ATOM 882 C CA . THR A 1 114 ? 30.435 51.386 40.248 1.00 23.63 114 THR A CA 1
ATOM 883 C C . THR A 1 114 ? 29.897 52.773 39.913 1.00 25.49 114 THR A C 1
ATOM 884 O O . THR A 1 114 ? 30.667 53.686 39.615 1.00 24.67 114 THR A O 1
ATOM 888 N N . ASP A 1 115 ? 28.577 52.926 39.966 1.00 27.42 115 ASP A N 1
ATOM 889 C CA . ASP A 1 115 ? 27.962 54.225 39.705 1.00 30.27 115 ASP A CA 1
ATOM 890 C C . ASP A 1 115 ? 28.037 55.092 40.959 1.00 31.69 115 ASP A C 1
ATOM 891 O O . ASP A 1 115 ? 27.880 56.312 40.893 1.00 32.89 115 ASP A O 1
ATOM 896 N N . ASP A 1 116 ? 28.286 54.464 42.103 1.00 31.38 116 ASP A N 1
ATOM 897 C CA . ASP A 1 116 ? 28.354 55.203 43.359 1.00 31.62 116 ASP A CA 1
ATOM 898 C C . ASP A 1 116 ? 29.655 54.968 44.115 1.00 30.96 116 ASP A C 1
ATOM 899 O O . ASP A 1 116 ? 29.660 54.401 45.204 1.00 31.67 116 ASP A O 1
ATOM 904 N N . PRO A 1 117 ? 30.784 55.420 43.549 1.00 30.85 117 PRO A N 1
ATOM 905 C CA . PRO A 1 117 ? 32.087 55.242 44.194 1.00 30.38 117 PRO A CA 1
ATOM 906 C C . PRO A 1 117 ? 32.216 55.902 45.569 1.00 32.13 117 PRO A C 1
ATOM 907 O O . PRO A 1 117 ? 32.952 55.417 46.426 1.00 31.20 117 PRO A O 1
ATOM 911 N N . LYS A 1 118 ? 31.497 57.002 45.771 1.00 33.34 118 LYS A N 1
ATOM 912 C CA . LYS A 1 118 ? 31.543 57.734 47.036 1.00 35.91 118 LYS A CA 1
ATOM 913 C C . LYS A 1 118 ? 31.183 56.867 48.245 1.00 35.20 118 LYS A C 1
ATOM 914 O O . LYS A 1 118 ? 31.762 57.013 49.321 1.00 36.03 118 LYS A O 1
ATOM 920 N N . ARG A 1 119 ? 30.228 55.966 48.056 1.00 35.05 119 ARG A N 1
ATOM 921 C CA . ARG A 1 119 ? 29.773 55.073 49.119 1.00 34.83 119 ARG A CA 1
ATOM 922 C C . ARG A 1 119 ? 30.898 54.177 49.646 1.00 34.13 119 ARG A C 1
ATOM 923 O O . ARG A 1 119 ? 30.916 53.818 50.826 1.00 33.16 119 ARG A O 1
ATOM 931 N N . TYR A 1 120 ? 31.838 53.829 48.769 1.00 30.99 120 TYR A N 1
ATOM 932 C CA . TYR A 1 120 ? 32.961 52.964 49.126 1.00 29.41 120 TYR A CA 1
ATOM 933 C C . TYR A 1 120 ? 34.206 53.733 49.547 1.00 29.48 120 TYR A C 1
ATOM 934 O O . TYR A 1 120 ? 35.208 53.133 49.933 1.00 28.77 120 TYR A O 1
ATOM 943 N N . GLU A 1 121 ? 34.146 55.059 49.464 1.00 30.54 121 GLU A N 1
ATOM 944 C CA . GLU A 1 121 ? 35.292 55.899 49.799 1.00 33.56 121 GLU A CA 1
ATOM 945 C C . GLU A 1 121 ? 35.993 55.551 51.115 1.00 32.33 121 GLU A C 1
ATOM 946 O O . GLU A 1 121 ? 37.218 55.537 51.179 1.00 32.96 121 GLU A O 1
ATOM 952 N N . PRO A 1 122 ? 35.227 55.267 52.181 1.00 32.53 122 PRO A N 1
ATOM 953 C CA . PRO A 1 122 ? 35.846 54.926 53.467 1.00 32.56 122 PRO A CA 1
ATOM 954 C C . PRO A 1 122 ? 36.733 53.680 53.432 1.00 32.33 122 PRO A C 1
ATOM 955 O O . PRO A 1 122 ? 37.533 53.455 54.339 1.00 32.99 122 PRO A O 1
ATOM 959 N N . ILE A 1 123 ? 36.596 52.872 52.382 1.00 30.34 123 ILE A N 1
ATOM 960 C CA . ILE A 1 123 ? 37.391 51.653 52.268 1.00 29.24 123 ILE A CA 1
ATOM 961 C C . ILE A 1 123 ? 38.681 51.860 51.475 1.00 29.50 123 ILE A C 1
ATOM 962 O O . ILE A 1 123 ? 39.564 51.001 51.465 1.00 28.53 123 ILE A O 1
ATOM 967 N N . ARG A 1 124 ? 38.797 53.014 50.829 1.00 32.17 124 ARG A N 1
ATOM 968 C CA . ARG A 1 124 ? 39.983 53.340 50.041 1.00 35.00 124 ARG A CA 1
ATOM 969 C C . ARG A 1 124 ? 41.286 53.160 50.818 1.00 35.29 124 ARG A C 1
ATOM 970 O O . ARG A 1 124 ? 42.256 52.604 50.304 1.00 34.44 124 ARG A O 1
ATOM 978 N N . ARG A 1 125 ? 41.305 53.627 52.062 1.00 36.16 125 ARG A N 1
ATOM 979 C CA . ARG A 1 125 ? 42.501 53.523 52.889 1.00 37.22 125 ARG A CA 1
ATOM 980 C C . ARG A 1 125 ? 42.943 52.084 53.133 1.00 36.56 125 ARG A C 1
ATOM 981 O O . ARG A 1 125 ? 44.070 51.842 53.566 1.00 36.96 125 ARG A O 1
ATOM 989 N N . PHE A 1 126 ? 42.063 51.125 52.851 1.00 35.24 126 PHE A N 1
ATOM 990 C CA . PHE A 1 126 ? 42.399 49.722 53.057 1.00 32.83 126 PHE A CA 1
ATOM 991 C C . PHE A 1 126 ? 42.907 49.045 51.793 1.00 32.04 126 PHE A C 1
ATOM 992 O O . PHE A 1 126 ? 43.122 47.835 51.775 1.00 30.41 126 PHE A O 1
ATOM 1000 N N . GLY A 1 127 ? 43.099 49.832 50.737 1.00 30.40 127 GLY A N 1
ATOM 1001 C CA . GLY A 1 127 ? 43.608 49.284 49.491 1.00 29.18 127 GLY A CA 1
ATOM 1002 C C . GLY A 1 127 ? 42.619 49.219 48.341 1.00 27.86 127 GLY A C 1
ATOM 1003 O O . GLY A 1 127 ? 42.970 48.765 47.252 1.00 29.93 127 GLY A O 1
ATOM 1004 N N . LEU A 1 128 ? 41.388 49.666 48.569 1.00 26.55 128 LEU A N 1
ATOM 1005 C CA . LEU A 1 128 ? 40.372 49.637 47.524 1.00 26.73 128 LEU A CA 1
ATOM 1006 C C . LEU A 1 128 ? 40.497 50.774 46.515 1.00 27.67 128 LEU A C 1
ATOM 1007 O O . LEU A 1 128 ? 40.635 51.940 46.889 1.00 27.76 128 LEU A O 1
ATOM 1012 N N . ASP A 1 129 ? 40.450 50.423 45.234 1.00 27.16 129 ASP A N 1
ATOM 1013 C CA . ASP A 1 129 ? 40.493 51.419 44.171 1.00 29.11 129 ASP A CA 1
ATOM 1014 C C . ASP A 1 129 ? 39.161 51.329 43.443 1.00 27.58 129 ASP A C 1
ATOM 1015 O O . ASP A 1 129 ? 38.691 50.232 43.133 1.00 25.75 129 ASP A O 1
ATOM 1020 N N . THR A 1 130 ? 38.545 52.477 43.190 1.00 25.80 130 THR A N 1
ATOM 1021 C CA . THR A 1 130 ? 37.260 52.512 42.509 1.00 24.42 130 THR A CA 1
ATOM 1022 C C . THR A 1 130 ? 37.307 53.407 41.274 1.00 25.61 130 THR A C 1
ATOM 1023 O O . THR A 1 130 ? 38.258 54.163 41.075 1.00 25.04 130 THR A O 1
ATOM 1027 N N . MET A 1 131 ? 36.269 53.304 40.453 1.00 25.05 131 MET A N 1
ATOM 1028 C CA . MET A 1 131 ? 36.143 54.118 39.249 1.00 25.66 131 MET A CA 1
ATOM 1029 C C . MET A 1 131 ? 34.676 54.221 38.881 1.00 25.42 131 MET A C 1
ATOM 1030 O O . MET A 1 131 ? 33.947 53.222 38.882 1.00 24.60 131 MET A O 1
ATOM 1035 N N . PRO A 1 132 ? 34.205 55.441 38.581 1.00 24.59 132 PRO A N 1
ATOM 1036 C CA . PRO A 1 132 ? 32.803 55.626 38.210 1.00 24.76 132 PRO A CA 1
ATOM 1037 C C . PRO A 1 132 ? 32.522 54.824 36.945 1.00 23.96 132 PRO A C 1
ATOM 1038 O O . PRO A 1 132 ? 33.358 54.768 36.042 1.00 23.94 132 PRO A O 1
ATOM 1042 N N . LEU A 1 133 ? 31.351 54.204 36.881 1.00 23.32 133 LEU A N 1
ATOM 1043 C CA . LEU A 1 133 ? 30.988 53.410 35.717 1.00 25.16 133 LEU A CA 1
ATOM 1044 C C . LEU A 1 133 ? 31.032 54.231 34.427 1.00 25.32 133 LEU A C 1
ATOM 1045 O O . LEU A 1 133 ? 31.544 53.765 33.411 1.00 24.21 133 LEU A O 1
ATOM 1050 N N . ASP A 1 134 ? 30.497 55.448 34.472 1.00 26.18 134 ASP A N 1
ATOM 1051 C CA . ASP A 1 134 ? 30.481 56.299 33.286 1.00 27.84 134 ASP A CA 1
ATOM 1052 C C . ASP A 1 134 ? 31.880 56.552 32.729 1.00 27.48 134 ASP A C 1
ATOM 1053 O O . ASP A 1 134 ? 32.075 56.554 31.512 1.00 26.30 134 ASP A O 1
ATOM 1058 N N . LYS A 1 135 ? 32.850 56.765 33.613 1.00 26.89 135 LYS A N 1
ATOM 1059 C CA . LYS A 1 135 ? 34.223 57.002 33.185 1.00 28.05 135 LYS A CA 1
ATOM 1060 C C . LYS A 1 135 ? 34.861 55.717 32.673 1.00 27.63 135 LYS A C 1
ATOM 1061 O O . LYS A 1 135 ? 35.639 55.743 31.719 1.00 25.37 135 LYS A O 1
ATOM 1067 N N . PHE A 1 136 ? 34.537 54.592 33.313 1.00 23.69 136 PHE A N 1
ATOM 1068 C CA . PHE A 1 136 ? 35.070 53.304 32.883 1.00 22.93 136 PHE A CA 1
ATOM 1069 C C . PHE A 1 136 ? 34.635 53.049 31.439 1.00 22.48 136 PHE A C 1
ATOM 1070 O O . PHE A 1 136 ? 35.443 52.675 30.583 1.00 23.24 136 PHE A O 1
ATOM 1078 N N . ILE A 1 137 ? 33.346 53.242 31.184 1.00 21.95 137 ILE A N 1
ATOM 1079 C CA . ILE A 1 137 ? 32.789 53.030 29.857 1.00 23.11 137 ILE A CA 1
ATOM 1080 C C . ILE A 1 137 ? 33.475 53.912 28.812 1.00 22.96 137 ILE A C 1
ATOM 1081 O O . ILE A 1 137 ? 33.769 53.451 27.713 1.00 22.45 137 ILE A O 1
ATOM 1086 N N . LYS A 1 138 ? 33.729 55.170 29.156 1.00 23.38 138 LYS A N 1
ATOM 1087 C CA . LYS A 1 138 ? 34.383 56.079 28.213 1.00 24.07 138 LYS A CA 1
ATOM 1088 C C . LYS A 1 138 ? 35.823 55.671 27.940 1.00 24.57 138 LYS A C 1
ATOM 1089 O O . LYS A 1 138 ? 36.320 55.847 26.823 1.00 23.45 138 LYS A O 1
ATOM 1095 N N . GLU A 1 139 ? 36.492 55.115 28.948 1.00 23.08 139 GLU A N 1
ATOM 1096 C CA . GLU A 1 139 ? 37.867 54.671 28.776 1.00 24.86 139 GLU A CA 1
ATOM 1097 C C . GLU A 1 139 ? 37.876 53.429 27.891 1.00 23.46 139 GLU A C 1
ATOM 1098 O O . GLU A 1 139 ? 38.756 53.268 27.055 1.00 24.63 139 GLU A O 1
ATOM 1104 N N . VAL A 1 140 ? 36.900 52.543 28.080 1.00 22.72 140 VAL A N 1
ATOM 1105 C CA . VAL A 1 140 ? 36.827 51.348 27.246 1.00 21.90 140 VAL A CA 1
ATOM 1106 C C . VAL A 1 140 ? 36.578 51.783 25.797 1.00 22.54 140 VAL A C 1
ATOM 1107 O O . VAL A 1 140 ? 37.176 51.243 24.866 1.00 23.08 140 VAL A O 1
ATOM 1111 N N . GLU A 1 141 ? 35.700 52.763 25.613 1.00 21.73 141 GLU A N 1
ATOM 1112 C CA . GLU A 1 141 ? 35.407 53.269 24.273 1.00 23.61 141 GLU A CA 1
ATOM 1113 C C . GLU A 1 141 ? 36.682 53.806 23.618 1.00 23.12 141 GLU A C 1
ATOM 1114 O O . GLU A 1 141 ? 36.951 53.523 22.452 1.00 21.70 141 GLU A O 1
ATOM 1120 N N . LEU A 1 142 ? 37.458 54.579 24.376 1.00 22.13 142 LEU A N 1
ATOM 1121 C CA . LEU A 1 142 ? 38.711 55.144 23.877 1.00 23.62 142 LEU A CA 1
ATOM 1122 C C . LEU A 1 142 ? 39.681 54.032 23.487 1.00 25.14 142 LEU A C 1
ATOM 1123 O O . LEU A 1 142 ? 40.400 54.139 22.490 1.00 24.60 142 LEU A O 1
ATOM 1128 N N . MET A 1 143 ? 39.706 52.962 24.282 1.00 23.97 143 MET A N 1
ATOM 1129 C CA . MET A 1 143 ? 40.578 51.828 23.992 1.00 25.82 143 MET A CA 1
ATOM 1130 C C . MET A 1 143 ? 40.235 51.223 22.646 1.00 24.80 143 MET A C 1
ATOM 1131 O O . MET A 1 143 ? 41.117 50.917 21.847 1.00 26.21 143 MET A O 1
ATOM 1136 N N . VAL A 1 144 ? 38.941 51.030 22.413 1.00 23.18 144 VAL A N 1
ATOM 1137 C CA . VAL A 1 144 ? 38.464 50.456 21.166 1.00 23.92 144 VAL A CA 1
ATOM 1138 C C . VAL A 1 144 ? 38.823 51.365 19.996 1.00 23.97 144 VAL A C 1
ATOM 1139 O O . VAL A 1 144 ? 39.354 50.910 18.983 1.00 24.54 144 VAL A O 1
ATOM 1143 N N . GLU A 1 145 ? 38.522 52.645 20.143 1.00 23.82 145 GLU A N 1
ATOM 1144 C CA . GLU A 1 145 ? 38.819 53.615 19.093 1.00 24.84 145 GLU A CA 1
ATOM 1145 C C . GLU A 1 145 ? 40.297 53.569 18.709 1.00 26.07 145 GLU A C 1
ATOM 1146 O O . GLU A 1 145 ? 40.636 53.587 17.524 1.00 25.59 145 GLU A O 1
ATOM 1152 N N . LYS A 1 146 ? 41.175 53.505 19.705 1.00 27.50 146 LYS A N 1
ATOM 1153 C CA . LYS A 1 146 ? 42.614 53.452 19.431 1.00 30.84 146 LYS A CA 1
ATOM 1154 C C . LYS A 1 146 ? 42.981 52.188 18.675 1.00 34.28 146 LYS A C 1
ATOM 1155 O O . LYS A 1 146 ? 43.829 52.201 17.787 1.00 33.64 146 LYS A O 1
ATOM 1161 N N . GLU A 1 147 ? 42.331 51.082 19.028 1.00 37.82 147 GLU A N 1
ATOM 1162 C CA . GLU A 1 147 ? 42.593 49.816 18.359 1.00 42.33 147 GLU A CA 1
ATOM 1163 C C . GLU A 1 147 ? 42.266 49.902 16.867 1.00 43.64 147 GLU A C 1
ATOM 1164 O O . GLU A 1 147 ? 43.023 49.415 16.018 1.00 45.64 147 GLU A O 1
ATOM 1170 N N . LEU A 1 148 ? 41.125 50.534 16.558 1.00 45.76 148 LEU A N 1
ATOM 1171 C CA . LEU A 1 148 ? 40.593 50.704 15.164 1.00 47.95 148 LEU A CA 1
ATOM 1172 C C . LEU A 1 148 ? 40.792 52.123 14.472 1.00 51.09 148 LEU A C 1
ATOM 1173 O O . LEU A 1 148 ? 39.984 52.493 13.619 1.00 52.46 148 LEU A O 1
ATOM 1178 N N . ILE A 1 149 ? 41.800 52.932 14.764 1.00 53.56 149 ILE A N 1
ATOM 1179 C CA . ILE A 1 149 ? 41.855 54.311 14.132 1.00 56.28 149 ILE A CA 1
ATOM 1180 C C . ILE A 1 149 ? 43.090 55.107 14.616 1.00 57.72 149 ILE A C 1
ATOM 1181 O O . ILE A 1 149 ? 42.935 56.234 15.183 1.00 59.56 149 ILE A O 1
ATOM 1186 N N . PRO B 1 2 ? 13.301 15.044 70.151 1.00 46.31 2 PRO B N 1
ATOM 1187 C CA . PRO B 1 2 ? 14.617 15.457 70.684 1.00 45.23 2 PRO B CA 1
ATOM 1188 C C . PRO B 1 2 ? 15.301 16.427 69.723 1.00 44.62 2 PRO B C 1
ATOM 1189 O O . PRO B 1 2 ? 14.648 17.269 69.105 1.00 45.64 2 PRO B O 1
ATOM 1193 N N . LEU B 1 3 ? 16.618 16.302 69.601 1.00 42.65 3 LEU B N 1
ATOM 1194 C CA . LEU B 1 3 ? 17.387 17.166 68.714 1.00 40.62 3 LEU B CA 1
ATOM 1195 C C . LEU B 1 3 ? 18.052 16.351 67.611 1.00 38.21 3 LEU B C 1
ATOM 1196 O O . LEU B 1 3 ? 18.583 15.270 67.861 1.00 39.78 3 LEU B O 1
ATOM 1201 N N . PRO B 1 4 ? 18.020 16.858 66.368 1.00 36.29 4 PRO B N 1
ATOM 1202 C CA . PRO B 1 4 ? 18.615 16.206 65.196 1.00 34.95 4 PRO B CA 1
ATOM 1203 C C . PRO B 1 4 ? 20.141 16.163 65.269 1.00 33.06 4 PRO B C 1
ATOM 1204 O O . PRO B 1 4 ? 20.746 16.821 66.111 1.00 34.98 4 PRO B O 1
ATOM 1208 N N . PRO B 1 5 ? 20.782 15.390 64.380 1.00 33.59 5 PRO B N 1
ATOM 1209 C CA . PRO B 1 5 ? 22.247 15.283 64.364 1.00 32.94 5 PRO B CA 1
ATOM 1210 C C . PRO B 1 5 ? 22.913 16.572 63.874 1.00 31.90 5 PRO B C 1
ATOM 1211 O O . PRO B 1 5 ? 24.004 16.927 64.321 1.00 32.74 5 PRO B O 1
ATOM 1215 N N . ASP B 1 6 ? 22.245 17.261 62.953 1.00 28.11 6 ASP B N 1
ATOM 1216 C CA . ASP B 1 6 ? 22.774 18.497 62.381 1.00 25.22 6 ASP B CA 1
ATOM 1217 C C . ASP B 1 6 ? 21.998 19.729 62.832 1.00 21.82 6 ASP B C 1
ATOM 1218 O O . ASP B 1 6 ? 20.772 19.780 62.728 1.00 22.33 6 ASP B O 1
ATOM 1223 N N . ILE B 1 7 ? 22.715 20.721 63.349 1.00 19.71 7 ILE B N 1
ATOM 1224 C CA . ILE B 1 7 ? 22.082 21.959 63.774 1.00 19.3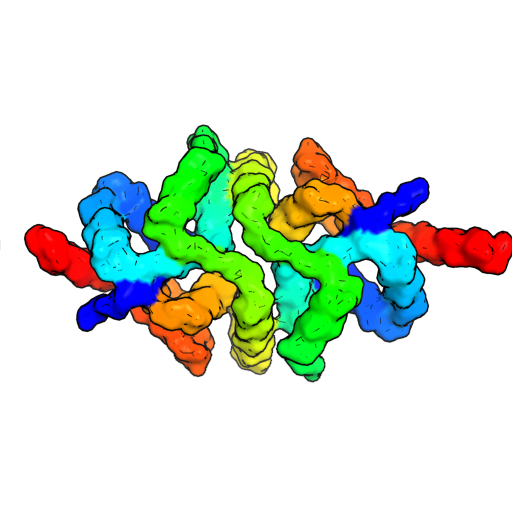7 7 ILE B CA 1
ATOM 1225 C C . ILE B 1 7 ? 22.946 23.132 63.322 1.00 18.49 7 ILE B C 1
ATOM 1226 O O . ILE B 1 7 ? 24.086 22.948 62.893 1.00 18.48 7 ILE B O 1
ATOM 1231 N N . THR B 1 8 ? 22.387 24.330 63.389 1.00 19.37 8 THR B N 1
ATOM 1232 C CA . THR B 1 8 ? 23.143 25.526 63.051 1.00 19.54 8 THR B CA 1
ATOM 1233 C C . THR B 1 8 ? 22.607 26.675 63.888 1.00 20.59 8 THR B C 1
ATOM 1234 O O . THR B 1 8 ? 21.523 26.573 64.466 1.00 19.38 8 THR B O 1
ATOM 1238 N N . PHE B 1 9 ? 23.383 27.751 63.971 1.00 17.61 9 PHE B N 1
ATOM 1239 C CA . PHE B 1 9 ? 22.999 28.935 64.735 1.00 17.95 9 PHE B CA 1
ATOM 1240 C C . PHE B 1 9 ? 23.104 30.166 63.840 1.00 17.36 9 PHE B C 1
ATOM 1241 O O . PHE B 1 9 ? 23.898 30.175 62.889 1.00 16.31 9 PHE B O 1
ATOM 1249 N N . ASP B 1 10 ? 22.302 31.189 64.118 1.00 17.49 10 ASP B N 1
ATOM 1250 C CA . ASP B 1 10 ? 22.433 32.428 63.369 1.00 18.02 10 ASP B CA 1
ATOM 1251 C C . ASP B 1 10 ? 23.349 33.284 64.246 1.00 17.15 10 ASP B C 1
ATOM 1252 O O . ASP B 1 10 ? 23.811 32.821 65.292 1.00 17.49 10 ASP B O 1
ATOM 1257 N N . SER B 1 11 ? 23.628 34.511 63.829 1.00 19.00 11 SER B N 1
ATOM 1258 C CA . SER B 1 11 ? 24.554 35.360 64.576 1.00 21.34 11 SER B CA 1
ATOM 1259 C C . SER B 1 11 ? 24.312 35.572 66.071 1.00 21.42 11 SER B C 1
ATOM 1260 O O . SER B 1 11 ? 25.201 35.311 66.888 1.00 20.32 11 SER B O 1
ATOM 1263 N N . LEU B 1 12 ? 23.128 36.044 66.445 1.00 21.82 12 LEU B N 1
ATOM 1264 C CA . LEU B 1 12 ? 22.849 36.282 67.862 1.00 22.49 12 LEU B CA 1
ATOM 1265 C C . LEU B 1 12 ? 22.904 35.003 68.691 1.00 23.05 12 LEU B C 1
ATOM 1266 O O . LEU B 1 12 ? 23.407 34.993 69.820 1.00 22.64 12 LEU B O 1
ATOM 1271 N N . ALA B 1 13 ? 22.393 33.907 68.138 1.00 21.13 13 ALA B N 1
ATOM 1272 C CA . ALA B 1 13 ? 22.426 32.659 68.872 1.00 21.55 13 ALA B CA 1
ATOM 1273 C C . ALA B 1 13 ? 23.873 32.222 69.088 1.00 20.32 13 ALA B C 1
ATOM 1274 O O . ALA B 1 13 ? 24.213 31.677 70.133 1.00 20.86 13 ALA B O 1
ATOM 1276 N N . LEU B 1 14 ? 24.740 32.480 68.112 1.00 19.58 14 LEU B N 1
ATOM 1277 C CA . LEU B 1 14 ? 26.142 32.050 68.211 1.00 20.45 14 LEU B CA 1
ATOM 1278 C C . LEU B 1 14 ? 26.860 32.796 69.338 1.00 22.17 14 LEU B C 1
ATOM 1279 O O . LEU B 1 14 ? 27.626 32.221 70.120 1.00 22.59 14 LEU B O 1
ATOM 1284 N N . ILE B 1 15 ? 26.592 34.098 69.406 1.00 22.91 15 ILE B N 1
ATOM 1285 C CA . ILE B 1 15 ? 27.171 34.987 70.420 1.00 27.10 15 ILE B CA 1
ATOM 1286 C C . ILE B 1 15 ? 26.872 34.474 71.814 1.00 28.08 15 ILE B C 1
ATOM 1287 O O . ILE B 1 15 ? 27.735 34.391 72.697 1.00 28.45 15 ILE B O 1
ATOM 1292 N N . LYS B 1 16 ? 25.596 34.136 71.986 1.00 28.07 16 LYS B N 1
ATOM 1293 C CA . LYS B 1 16 ? 25.079 33.622 73.230 1.00 29.30 16 LYS B CA 1
ATOM 1294 C C . LYS B 1 16 ? 25.708 32.267 73.552 1.00 29.61 16 LYS B C 1
ATOM 1295 O O . LYS B 1 16 ? 26.068 32.000 74.698 1.00 29.90 16 LYS B O 1
ATOM 1301 N N . MET B 1 17 ? 25.874 31.417 72.541 1.00 28.78 17 MET B N 1
ATOM 1302 C CA . MET B 1 17 ? 26.470 30.096 72.768 1.00 28.25 17 MET B CA 1
ATOM 1303 C C . MET B 1 17 ? 27.926 30.195 73.231 1.00 29.37 17 MET B C 1
ATOM 1304 O O . MET B 1 17 ? 28.447 29.272 73.867 1.00 29.26 17 MET B O 1
ATOM 1309 N N . HIS B 1 18 ? 28.584 31.302 72.901 1.00 28.80 18 HIS B N 1
ATOM 1310 C CA . HIS B 1 18 ? 29.973 31.506 73.307 1.00 30.62 18 HIS B CA 1
ATOM 1311 C C . HIS B 1 18 ? 30.106 32.386 74.546 1.00 31.85 18 HIS B C 1
ATOM 1312 O O . HIS B 1 18 ? 31.218 32.736 74.938 1.00 31.66 18 HIS B O 1
ATOM 1319 N N . SER B 1 19 ? 28.981 32.737 75.162 1.00 32.79 19 SER B N 1
ATOM 1320 C CA . SER B 1 19 ? 29.008 33.573 76.358 1.00 33.58 19 SER B CA 1
ATOM 1321 C C . SER B 1 19 ? 29.488 32.759 77.560 1.00 35.72 19 SER B C 1
ATOM 1322 O O . SER B 1 19 ? 29.396 31.530 77.566 1.00 34.71 19 SER B O 1
ATOM 1325 N N . GLN B 1 20 ? 29.996 33.456 78.576 1.00 36.71 20 GLN B N 1
ATOM 1326 C CA . GLN B 1 20 ? 30.531 32.819 79.778 1.00 39.45 20 GLN B CA 1
ATOM 1327 C C . GLN B 1 20 ? 29.657 31.790 80.497 1.00 40.77 20 GLN B C 1
ATOM 1328 O O . GLN B 1 20 ? 30.129 30.700 80.818 1.00 41.07 20 GLN B O 1
ATOM 1334 N N . ASN B 1 21 ? 28.397 32.119 80.757 1.00 42.98 21 ASN B N 1
ATOM 1335 C CA . ASN B 1 21 ? 27.522 31.187 81.462 1.00 45.38 21 ASN B CA 1
ATOM 1336 C C . ASN B 1 21 ? 26.866 30.133 80.570 1.00 45.25 21 ASN B C 1
ATOM 1337 O O . ASN B 1 21 ? 25.887 29.501 80.965 1.00 45.68 21 ASN B O 1
ATOM 1342 N N . MET B 1 22 ? 27.416 29.943 79.374 1.00 44.95 22 MET B N 1
ATOM 1343 C CA . MET B 1 22 ? 26.901 28.957 78.425 1.00 44.15 22 MET B CA 1
ATOM 1344 C C . MET B 1 22 ? 27.994 27.961 78.061 1.00 44.04 22 MET B C 1
ATOM 1345 O O . MET B 1 22 ? 27.795 27.083 77.222 1.00 42.80 22 MET B O 1
ATOM 1350 N N . LYS B 1 23 ? 29.149 28.108 78.701 1.00 43.97 23 LYS B N 1
ATOM 1351 C CA . LYS B 1 23 ? 30.296 27.241 78.453 1.00 44.17 23 LYS B CA 1
ATOM 1352 C C . LYS B 1 23 ? 29.958 25.753 78.504 1.00 43.66 23 LYS B C 1
ATOM 1353 O O . LYS B 1 23 ? 30.377 24.988 77.636 1.00 42.89 23 LYS B O 1
ATOM 1359 N N . ARG B 1 24 ? 29.198 25.345 79.515 1.00 44.13 24 ARG B N 1
ATOM 1360 C CA . ARG B 1 24 ? 28.836 23.944 79.665 1.00 44.52 24 ARG B CA 1
ATOM 1361 C C . ARG B 1 24 ? 27.975 23.449 78.503 1.00 43.34 24 ARG B C 1
ATOM 1362 O O . ARG B 1 24 ? 28.200 22.413 77.924 1.00 42.22 24 ARG B O 1
ATOM 1370 N N . ILE B 1 25 ? 26.985 24.263 78.132 1.00 41.74 25 ILE B N 1
ATOM 1371 C CA . ILE B 1 25 ? 26.020 23.921 77.089 1.00 40.77 25 ILE B CA 1
ATOM 1372 C C . ILE B 1 25 ? 26.667 23.800 75.733 1.00 40.07 25 ILE B C 1
ATOM 1373 O O . ILE B 1 25 ? 26.287 22.976 74.896 1.00 38.25 25 ILE B O 1
ATOM 1378 N N . LEU B 1 26 ? 27.669 24.658 75.537 1.00 39.96 26 LEU B N 1
ATOM 1379 C CA . LEU B 1 26 ? 28.412 24.722 74.296 1.00 40.32 26 LEU B CA 1
ATOM 1380 C C . LEU B 1 26 ? 29.125 23.438 73.978 1.00 39.89 26 LEU B C 1
ATOM 1381 O O . LEU B 1 26 ? 28.964 22.836 72.925 1.00 40.73 26 LEU B O 1
ATOM 1386 N N . GLU B 1 27 ? 29.947 23.005 74.924 1.00 41.30 27 GLU B N 1
ATOM 1387 C CA . GLU B 1 27 ? 30.703 21.808 74.678 1.00 42.22 27 GLU B CA 1
ATOM 1388 C C . GLU B 1 27 ? 29.845 20.536 74.707 1.00 40.09 27 GLU B C 1
ATOM 1389 O O . GLU B 1 27 ? 30.243 19.498 74.190 1.00 39.37 27 GLU B O 1
ATOM 1395 N N . VAL B 1 28 ? 28.661 20.572 75.308 1.00 38.27 28 VAL B N 1
ATOM 1396 C CA . VAL B 1 28 ? 27.836 19.344 75.257 1.00 37.24 28 VAL B CA 1
ATOM 1397 C C . VAL B 1 28 ? 27.265 19.257 73.847 1.00 36.01 28 VAL B C 1
ATOM 1398 O O . VAL B 1 28 ? 27.060 18.167 73.295 1.00 35.68 28 VAL B O 1
ATOM 1402 N N . THR B 1 29 ? 27.035 20.444 73.284 1.00 35.89 29 THR B N 1
ATOM 1403 C CA . THR B 1 29 ? 26.502 20.621 71.936 1.00 35.40 29 THR B CA 1
ATOM 1404 C C . THR B 1 29 ? 27.514 20.166 70.887 1.00 35.25 29 THR B C 1
ATOM 1405 O O . THR B 1 29 ? 27.187 19.438 69.942 1.00 34.79 29 THR B O 1
ATOM 1409 N N . LEU B 1 30 ? 28.761 20.613 71.076 1.00 36.29 30 LEU B N 1
ATOM 1410 C CA . LEU B 1 30 ? 29.874 20.300 70.179 1.00 37.18 30 LEU B CA 1
ATOM 1411 C C . LEU B 1 30 ? 30.231 18.812 70.175 1.00 37.77 30 LEU B C 1
ATOM 1412 O O . LEU B 1 30 ? 30.746 18.274 69.199 1.00 39.18 30 LEU B O 1
ATOM 1417 N N . ALA B 1 31 ? 29.981 18.139 71.303 1.00 38.88 31 ALA B N 1
ATOM 1418 C CA . ALA B 1 31 ? 30.288 16.711 71.430 1.00 39.37 31 ALA B CA 1
ATOM 1419 C C . ALA B 1 31 ? 29.152 15.832 70.889 1.00 40.08 31 ALA B C 1
ATOM 1420 O O . ALA B 1 31 ? 29.373 14.743 70.378 1.00 40.73 31 ALA B O 1
ATOM 1422 N N . LYS B 1 32 ? 27.913 16.302 71.020 1.00 40.21 32 LYS B N 1
ATOM 1423 C CA . LYS B 1 32 ? 26.766 15.522 70.572 1.00 39.92 32 LYS B CA 1
ATOM 1424 C C . LYS B 1 32 ? 26.241 15.828 69.178 1.00 38.47 32 LYS B C 1
ATOM 1425 O O . LYS B 1 32 ? 25.655 14.957 68.541 1.00 38.16 32 LYS B O 1
ATOM 1431 N N . PHE B 1 33 ? 26.446 17.048 68.693 1.00 36.47 33 PHE B N 1
ATOM 1432 C CA . PHE B 1 33 ? 25.936 17.399 67.370 1.00 34.66 33 PHE B CA 1
ATOM 1433 C C . PHE B 1 33 ? 26.974 17.976 66.423 1.00 32.50 33 PHE B C 1
ATOM 1434 O O . PHE B 1 33 ? 28.060 18.381 66.835 1.00 32.39 33 PHE B O 1
ATOM 1442 N N . THR B 1 34 ? 26.621 18.000 65.142 1.00 29.85 34 THR B N 1
ATOM 1443 C CA . THR B 1 34 ? 27.477 18.584 64.122 1.00 28.93 34 THR B CA 1
ATOM 1444 C C . THR B 1 34 ? 26.847 19.955 63.889 1.00 28.23 34 THR B C 1
ATOM 1445 O O . THR B 1 34 ? 25.662 20.053 63.573 1.00 24.80 34 THR B O 1
ATOM 1449 N N . VAL B 1 35 ? 27.625 21.014 64.087 1.00 25.37 35 VAL B N 1
ATOM 1450 C CA . VAL B 1 35 ? 27.114 22.362 63.898 1.00 24.73 35 VAL B CA 1
ATOM 1451 C C . VAL B 1 35 ? 27.628 22.904 62.570 1.00 24.73 35 VAL B C 1
ATOM 1452 O O . VAL B 1 35 ? 28.837 23.036 62.365 1.00 24.18 35 VAL B O 1
ATOM 1456 N N . ASN B 1 36 ? 26.698 23.202 61.665 1.00 23.06 36 ASN B N 1
ATOM 1457 C CA . ASN B 1 36 ? 27.036 23.702 60.339 1.00 23.80 36 ASN B CA 1
ATOM 1458 C C . ASN B 1 36 ? 26.762 25.192 60.247 1.00 23.36 36 ASN B C 1
ATOM 1459 O O . ASN B 1 36 ? 25.637 25.599 59.968 1.00 24.52 36 ASN B O 1
ATOM 1464 N N . LEU B 1 37 ? 27.799 26.001 60.468 1.00 21.55 37 LEU B N 1
ATOM 1465 C CA . LEU B 1 37 ? 27.681 27.451 60.428 1.00 18.65 37 LEU B CA 1
ATOM 1466 C C . LEU B 1 37 ? 27.980 28.037 59.060 1.00 17.20 37 LEU B C 1
ATOM 1467 O O . LEU B 1 37 ? 28.978 27.680 58.435 1.00 18.03 37 LEU B O 1
ATOM 1472 N N . SER B 1 38 ? 27.130 28.948 58.599 1.00 15.89 38 SER B N 1
ATOM 1473 C CA . SER B 1 38 ? 27.395 29.594 57.319 1.00 15.13 38 SER B CA 1
ATOM 1474 C C . SER B 1 38 ? 28.564 30.560 57.520 1.00 13.46 38 SER B C 1
ATOM 1475 O O . SER B 1 38 ? 28.682 31.189 58.574 1.00 13.10 38 SER B O 1
ATOM 1478 N N . ILE B 1 39 ? 29.427 30.673 56.516 1.00 13.49 39 ILE B N 1
ATOM 1479 C CA . ILE B 1 39 ? 30.552 31.601 56.597 1.00 15.08 39 ILE B CA 1
ATOM 1480 C C . ILE B 1 39 ? 30.009 33.020 56.822 1.00 15.77 39 ILE B C 1
ATOM 1481 O O . ILE B 1 39 ? 30.694 33.891 57.382 1.00 16.30 39 ILE B O 1
ATOM 1486 N N . VAL B 1 40 ? 28.769 33.264 56.398 1.00 16.14 40 VAL B N 1
ATOM 1487 C CA . VAL B 1 40 ? 28.172 34.578 56.593 1.00 17.22 40 VAL B CA 1
ATOM 1488 C C . VAL B 1 40 ? 27.991 34.860 58.086 1.00 16.24 40 VAL B C 1
ATOM 1489 O O . VAL B 1 40 ? 28.235 35.977 58.557 1.00 17.30 40 VAL B O 1
ATOM 1493 N N . THR B 1 41 ? 27.558 33.847 58.827 1.00 15.74 41 THR B N 1
ATOM 1494 C CA . THR B 1 41 ? 27.366 33.981 60.270 1.00 16.23 41 THR B CA 1
ATOM 1495 C C . THR B 1 41 ? 28.721 34.238 60.928 1.00 16.32 41 THR B C 1
ATOM 1496 O O . THR B 1 41 ? 28.855 35.074 61.828 1.00 17.17 41 THR B O 1
ATOM 1500 N N . VAL B 1 42 ? 29.732 33.518 60.460 1.00 16.59 42 VAL B N 1
ATOM 1501 C CA . VAL B 1 42 ? 31.082 33.673 61.001 1.00 16.67 42 VAL B CA 1
ATOM 1502 C C . VAL B 1 42 ? 31.602 35.094 60.787 1.00 16.16 42 VAL B C 1
ATOM 1503 O O . VAL B 1 42 ? 32.225 35.677 61.684 1.00 17.36 42 VAL B O 1
ATOM 1507 N N . TYR B 1 43 ? 31.349 35.652 59.604 1.00 16.04 43 TYR B N 1
ATOM 1508 C CA . TYR B 1 43 ? 31.762 37.016 59.290 1.00 18.50 43 TYR B CA 1
ATOM 1509 C C . TYR B 1 43 ? 31.129 38.021 60.267 1.00 18.05 43 TYR B C 1
ATOM 1510 O O . TYR B 1 43 ? 31.813 38.909 60.789 1.00 16.86 43 TYR B O 1
ATOM 1519 N N . ARG B 1 44 ? 29.830 37.887 60.514 1.00 17.01 44 ARG B N 1
ATOM 1520 C CA . ARG B 1 44 ? 29.152 38.791 61.444 1.00 19.28 44 ARG B CA 1
ATOM 1521 C C . ARG B 1 44 ? 29.735 38.648 62.847 1.00 20.06 44 ARG B C 1
ATOM 1522 O O . ARG B 1 44 ? 30.019 39.647 63.515 1.00 20.44 44 ARG B O 1
ATOM 1530 N N . TYR B 1 45 ? 29.915 37.406 63.284 1.00 20.12 45 TYR B N 1
ATOM 1531 C CA . TYR B 1 45 ? 30.476 37.103 64.601 1.00 20.62 45 TYR B CA 1
ATOM 1532 C C . TYR B 1 45 ? 31.852 37.754 64.752 1.00 21.65 45 TYR B C 1
ATOM 1533 O O . TYR B 1 45 ? 32.113 38.471 65.722 1.00 20.64 45 TYR B O 1
ATOM 1542 N N . LEU B 1 46 ? 32.727 37.504 63.786 1.00 19.34 46 LEU B N 1
ATOM 1543 C CA . LEU B 1 46 ? 34.073 38.058 63.831 1.00 20.22 46 LEU B CA 1
ATOM 1544 C C . LEU B 1 46 ? 34.131 39.577 63.726 1.00 19.53 46 LEU B C 1
ATOM 1545 O O . LEU B 1 46 ? 35.088 40.189 64.204 1.00 20.75 46 LEU B O 1
ATOM 1550 N N . THR B 1 47 ? 33.128 40.193 63.106 1.00 19.11 47 THR B N 1
ATOM 1551 C CA . THR B 1 47 ? 33.123 41.656 63.009 1.00 19.27 47 THR B CA 1
ATOM 1552 C C . THR B 1 47 ? 33.053 42.236 64.424 1.00 20.63 47 THR B C 1
ATOM 1553 O O . THR B 1 47 ? 33.748 43.204 64.749 1.00 19.81 47 THR B O 1
ATOM 1557 N N . ALA B 1 48 ? 32.218 41.632 65.259 1.00 20.07 48 ALA B N 1
ATOM 1558 C CA . ALA B 1 48 ? 32.066 42.086 66.638 1.00 21.40 48 ALA B CA 1
ATOM 1559 C C . ALA B 1 48 ? 33.338 41.824 67.435 1.00 21.47 48 ALA B C 1
ATOM 1560 O O . ALA B 1 48 ? 33.748 42.657 68.251 1.00 22.44 48 ALA B O 1
ATOM 1562 N N . ARG B 1 49 ? 33.960 40.669 67.202 1.00 20.67 49 ARG B N 1
ATOM 1563 C CA . ARG B 1 49 ? 35.194 40.316 67.902 1.00 20.85 49 ARG B CA 1
ATOM 1564 C C . ARG B 1 49 ? 36.323 41.258 67.479 1.00 22.13 49 ARG B C 1
ATOM 1565 O O . ARG B 1 49 ? 37.180 41.616 68.298 1.00 21.61 49 ARG B O 1
ATOM 1573 N N . ALA B 1 50 ? 36.327 41.657 66.209 1.00 19.78 50 ALA B N 1
ATOM 1574 C CA . ALA B 1 50 ? 37.351 42.577 65.716 1.00 21.75 50 ALA B CA 1
ATOM 1575 C C . ALA B 1 50 ? 37.143 43.951 66.343 1.00 20.91 50 ALA B C 1
ATOM 1576 O O . ALA B 1 50 ? 38.104 44.677 66.597 1.00 23.76 50 ALA B O 1
ATOM 1578 N N . TYR B 1 51 ? 35.891 44.317 66.584 1.00 21.18 51 TYR B N 1
ATOM 1579 C CA . TYR B 1 51 ? 35.624 45.612 67.198 1.00 22.60 51 TYR B CA 1
ATOM 1580 C C . TYR B 1 51 ? 36.167 45.602 68.628 1.00 22.61 51 TYR B C 1
ATOM 1581 O O . TYR B 1 51 ? 36.594 46.635 69.149 1.00 24.24 51 TYR B O 1
ATOM 1590 N N . LEU B 1 52 ? 36.172 44.424 69.246 1.00 21.61 52 LEU B N 1
ATOM 1591 C CA . LEU B 1 52 ? 36.674 44.267 70.607 1.00 22.30 52 LEU B CA 1
ATOM 1592 C C . LEU B 1 52 ? 38.186 44.054 70.623 1.00 23.17 52 LEU B C 1
ATOM 1593 O O . LEU B 1 52 ? 38.759 43.710 71.654 1.00 23.78 52 LEU B O 1
ATOM 1598 N N . LYS B 1 53 ? 38.807 44.259 69.463 1.00 24.38 53 LYS B N 1
ATOM 1599 C CA . LYS B 1 53 ? 40.251 44.129 69.276 1.00 25.65 53 LYS B CA 1
ATOM 1600 C C . LYS B 1 53 ? 40.814 42.742 69.562 1.00 26.59 53 LYS B C 1
ATOM 1601 O O . LYS B 1 53 ? 41.955 42.603 69.999 1.00 26.45 53 LYS B O 1
ATOM 1607 N N . LYS B 1 54 ? 40.013 41.714 69.307 1.00 24.21 54 LYS B N 1
ATOM 1608 C CA . LYS B 1 54 ? 40.449 40.341 69.531 1.00 25.56 54 LYS B CA 1
ATOM 1609 C C . LYS B 1 54 ? 41.267 39.879 68.327 1.00 25.61 54 LYS B C 1
ATOM 1610 O O . LYS B 1 54 ? 41.188 40.477 67.255 1.00 26.40 54 LYS B O 1
ATOM 1616 N N . ASN B 1 55 ? 42.053 38.823 68.510 1.00 25.89 55 ASN B N 1
ATOM 1617 C CA . ASN B 1 55 ? 42.854 38.275 67.424 1.00 26.79 55 ASN B CA 1
ATOM 1618 C C . ASN B 1 55 ? 41.892 37.387 66.643 1.00 24.89 55 ASN B C 1
ATOM 1619 O O . ASN B 1 55 ? 41.775 36.199 66.933 1.00 24.69 55 ASN B O 1
ATOM 1624 N N . ILE B 1 56 ? 41.202 37.952 65.659 1.00 25.46 56 ILE B N 1
ATOM 1625 C CA . ILE B 1 56 ? 40.229 37.153 64.926 1.00 25.63 56 ILE B CA 1
ATOM 1626 C C . ILE B 1 56 ? 40.822 36.084 64.017 1.00 26.05 56 ILE B C 1
ATOM 1627 O O . ILE B 1 56 ? 40.120 35.161 63.623 1.00 24.63 56 ILE B O 1
ATOM 1632 N N . GLU B 1 57 ? 42.103 36.192 63.683 1.00 26.82 57 GLU B N 1
ATOM 1633 C CA . GLU B 1 57 ? 42.711 35.160 62.848 1.00 27.90 57 GLU B CA 1
ATOM 1634 C C . GLU B 1 57 ? 42.833 33.913 63.710 1.00 27.35 57 GLU B C 1
ATOM 1635 O O . GLU B 1 57 ? 42.541 32.796 63.267 1.00 27.83 57 GLU B O 1
ATOM 1641 N N . ALA B 1 58 ? 43.247 34.110 64.958 1.00 25.59 58 ALA B N 1
ATOM 1642 C CA . ALA B 1 58 ? 43.394 33.010 65.893 1.00 24.10 58 ALA B CA 1
ATOM 1643 C C . ALA B 1 58 ? 42.025 32.453 66.269 1.00 23.98 58 ALA B C 1
ATOM 1644 O O . ALA B 1 58 ? 41.843 31.241 66.369 1.00 21.93 58 ALA B O 1
ATOM 1646 N N . GLU B 1 59 ? 41.059 33.341 66.485 1.00 22.51 59 GLU B N 1
ATOM 1647 C CA . GLU B 1 59 ? 39.732 32.879 66.857 1.00 21.82 59 GLU B CA 1
ATOM 1648 C C . GLU B 1 59 ? 39.065 32.128 65.707 1.00 21.57 59 GLU B C 1
ATOM 1649 O O . GLU B 1 59 ? 38.361 31.143 65.937 1.00 21.23 59 GLU B O 1
ATOM 1655 N N . PHE B 1 60 ? 39.310 32.570 64.479 1.00 21.90 60 PHE B N 1
ATOM 1656 C CA . PHE B 1 60 ? 38.724 31.892 63.324 1.00 22.94 60 PHE B CA 1
ATOM 1657 C C . PHE B 1 60 ? 39.266 30.465 63.238 1.00 22.67 60 PHE B C 1
ATOM 1658 O O . PHE B 1 60 ? 38.530 29.530 62.940 1.00 20.08 60 PHE B O 1
ATOM 1666 N N . GLU B 1 61 ? 40.563 30.299 63.490 1.00 21.41 61 GLU B N 1
ATOM 1667 C CA . GLU B 1 61 ? 41.156 28.968 63.441 1.00 24.01 61 GLU B CA 1
ATOM 1668 C C . GLU B 1 61 ? 40.440 28.053 64.424 1.00 23.88 61 GLU B C 1
ATOM 1669 O O . GLU B 1 61 ? 40.212 26.878 64.140 1.00 24.69 61 GLU B O 1
ATOM 1675 N N . ILE B 1 62 ? 40.080 28.595 65.586 1.00 23.01 62 ILE B N 1
ATOM 1676 C CA . ILE B 1 62 ? 39.377 27.797 66.578 1.00 24.03 62 ILE B CA 1
ATOM 1677 C C . ILE B 1 62 ? 37.984 27.436 66.051 1.00 21.55 62 ILE B C 1
ATOM 1678 O O . ILE B 1 62 ? 37.547 26.288 66.160 1.00 22.63 62 ILE B O 1
ATOM 1683 N N . LEU B 1 63 ? 37.291 28.412 65.472 1.00 21.24 63 LEU B N 1
ATOM 1684 C CA . LEU B 1 63 ? 35.956 28.147 64.931 1.00 20.47 63 LEU B CA 1
ATOM 1685 C C . LEU B 1 63 ? 36.019 27.049 63.865 1.00 22.54 63 LEU B C 1
ATOM 1686 O O . LEU B 1 63 ? 35.160 26.164 63.819 1.00 22.26 63 LEU B O 1
ATOM 1691 N N . LYS B 1 64 ? 37.038 27.111 63.015 1.00 21.80 64 LYS B N 1
ATOM 1692 C CA . LYS B 1 64 ? 37.235 26.116 61.958 1.00 26.23 64 LYS B CA 1
ATOM 1693 C C . LYS B 1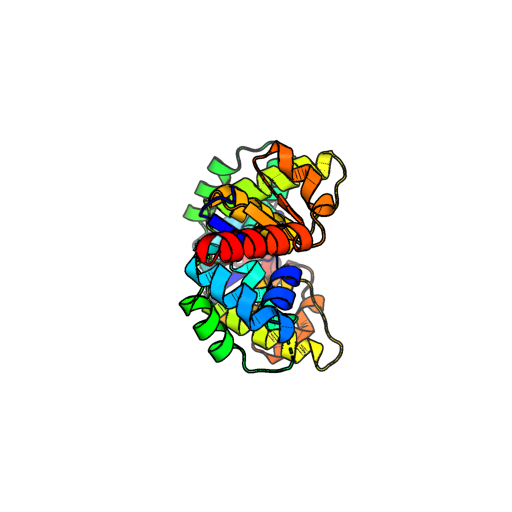 64 ? 37.427 24.706 62.515 1.00 26.81 64 LYS B C 1
ATOM 1694 O O . LYS B 1 64 ? 36.983 23.727 61.910 1.00 28.38 64 LYS B O 1
ATOM 1700 N N . ASP B 1 65 ? 38.101 24.607 63.656 1.00 26.45 65 ASP B N 1
ATOM 1701 C CA . ASP B 1 65 ? 38.376 23.311 64.273 1.00 27.95 65 ASP B CA 1
ATOM 1702 C C . ASP B 1 65 ? 37.164 22.692 64.967 1.00 26.83 65 ASP B C 1
ATOM 1703 O O . ASP B 1 65 ? 37.077 21.473 65.098 1.00 27.42 65 ASP B O 1
ATOM 1708 N N . ILE B 1 66 ? 36.222 23.516 65.420 1.00 24.81 66 ILE B N 1
ATOM 1709 C CA . ILE B 1 66 ? 35.076 22.970 66.135 1.00 24.84 66 ILE B CA 1
ATOM 1710 C C . ILE B 1 66 ? 33.748 22.994 65.389 1.00 24.88 66 ILE B C 1
ATOM 1711 O O . ILE B 1 66 ? 32.830 22.251 65.730 1.00 26.15 66 ILE B O 1
ATOM 1716 N N . TYR B 1 67 ? 33.657 23.839 64.373 1.00 24.32 67 TYR B N 1
ATOM 1717 C CA . TYR B 1 67 ? 32.436 23.953 63.578 1.00 24.17 67 TYR B CA 1
ATOM 1718 C C . TYR B 1 67 ? 32.688 23.561 62.142 1.00 23.24 67 TYR B C 1
ATOM 1719 O O . TYR B 1 67 ? 33.814 23.639 61.653 1.00 24.31 67 TYR B O 1
ATOM 1728 N N . ASN B 1 68 ? 31.625 23.137 61.467 1.00 22.36 68 ASN B N 1
ATOM 1729 C CA . ASN B 1 68 ? 31.711 22.819 60.057 1.00 22.73 68 ASN B CA 1
ATOM 1730 C C . ASN B 1 68 ? 31.307 24.146 59.427 1.00 21.20 68 ASN B C 1
ATOM 1731 O O . ASN B 1 68 ? 30.125 24.485 59.411 1.00 19.14 68 ASN B O 1
ATOM 1736 N N . ILE B 1 69 ? 32.282 24.915 58.953 1.00 18.79 69 ILE B N 1
ATOM 1737 C CA . ILE B 1 69 ? 31.988 26.201 58.338 1.00 18.72 69 ILE B CA 1
ATOM 1738 C C . ILE B 1 69 ? 31.607 25.984 56.877 1.00 18.85 69 ILE B C 1
ATOM 1739 O O . ILE B 1 69 ? 32.393 25.482 56.068 1.00 16.92 69 ILE B O 1
ATOM 1744 N N . VAL B 1 70 ? 30.379 26.368 56.544 1.00 16.21 70 VAL B N 1
ATOM 1745 C CA . VAL B 1 70 ? 29.861 26.163 55.201 1.00 15.62 70 VAL B CA 1
ATOM 1746 C C . VAL B 1 70 ? 30.062 27.381 54.316 1.00 14.25 70 VAL B C 1
ATOM 1747 O O . VAL B 1 70 ? 29.628 28.474 54.654 1.00 15.09 70 VAL B O 1
ATOM 1751 N N . PRO B 1 71 ? 30.737 27.205 53.172 1.00 14.89 71 PRO B N 1
ATOM 1752 C CA . PRO B 1 71 ? 30.978 28.319 52.249 1.00 15.65 71 PRO B CA 1
ATOM 1753 C C . PRO B 1 71 ? 29.654 28.831 51.689 1.00 15.21 71 PRO B C 1
ATOM 1754 O O . PRO B 1 71 ? 28.619 28.184 51.858 1.00 16.73 71 PRO B O 1
ATOM 1758 N N . LEU B 1 72 ? 29.683 29.992 51.040 1.00 14.80 72 LEU B N 1
ATOM 1759 C CA . LEU B 1 72 ? 28.473 30.489 50.395 1.00 15.84 72 LEU B CA 1
ATOM 1760 C C . LEU B 1 72 ? 28.606 29.832 49.021 1.00 16.67 72 LEU B C 1
ATOM 1761 O O . LEU B 1 72 ? 29.017 30.450 48.029 1.00 16.85 72 LEU B O 1
ATOM 1766 N N . LEU B 1 73 ? 28.296 28.540 49.004 1.00 14.53 73 LEU B N 1
ATOM 1767 C CA . LEU B 1 73 ? 28.384 27.693 47.821 1.00 15.92 73 LEU B CA 1
ATOM 1768 C C . LEU B 1 73 ? 27.537 28.168 46.654 1.00 16.84 73 LEU B C 1
ATOM 1769 O O . LEU B 1 73 ? 26.492 28.793 46.834 1.00 16.93 73 LEU B O 1
ATOM 1774 N N . ASP B 1 74 ? 27.995 27.853 45.447 1.00 18.62 74 ASP B N 1
ATOM 1775 C CA . ASP B 1 74 ? 27.252 28.231 44.255 1.00 20.30 74 ASP B CA 1
ATOM 1776 C C . ASP B 1 74 ? 25.807 27.762 44.392 1.00 19.54 74 ASP B C 1
ATOM 1777 O O . ASP B 1 74 ? 24.880 28.521 44.119 1.00 19.91 74 ASP B O 1
ATOM 1782 N N . ASP B 1 75 ? 25.613 26.515 44.818 1.00 20.42 75 ASP B N 1
ATOM 1783 C CA . ASP B 1 75 ? 24.269 25.970 44.966 1.00 21.62 75 ASP B CA 1
ATOM 1784 C C . ASP B 1 75 ? 23.457 26.699 46.027 1.00 20.63 75 ASP B C 1
ATOM 1785 O O . ASP B 1 75 ? 22.233 26.787 45.928 1.00 18.48 75 ASP B O 1
ATOM 1790 N N . ILE B 1 76 ? 24.137 27.215 47.049 1.00 18.32 76 ILE B N 1
ATOM 1791 C CA . ILE B 1 76 ? 23.454 27.958 48.096 1.00 16.42 76 ILE B CA 1
ATOM 1792 C C . ILE B 1 76 ? 23.063 29.326 47.556 1.00 16.18 76 ILE B C 1
ATOM 1793 O O . ILE B 1 76 ? 21.977 29.832 47.825 1.00 17.24 76 ILE B O 1
ATOM 1798 N N . ALA B 1 77 ? 23.953 29.932 46.780 1.00 15.74 77 ALA B N 1
ATOM 1799 C CA . ALA B 1 77 ? 23.655 31.226 46.185 1.00 16.70 77 ALA B CA 1
ATOM 1800 C C . ALA B 1 77 ? 22.448 31.063 45.265 1.00 17.27 77 ALA B C 1
ATOM 1801 O O . ALA B 1 77 ? 21.553 31.907 45.252 1.00 18.61 77 ALA B O 1
ATOM 1803 N N . ILE B 1 78 ? 22.431 29.971 44.503 1.00 16.90 78 ILE B N 1
ATOM 1804 C CA . ILE B 1 78 ? 21.331 29.689 43.571 1.00 18.10 78 ILE B CA 1
ATOM 1805 C C . ILE B 1 78 ? 20.004 29.464 44.299 1.00 18.40 78 ILE B C 1
ATOM 1806 O O . ILE B 1 78 ? 18.996 30.085 43.972 1.00 19.64 78 ILE B O 1
ATOM 1811 N N . LYS B 1 79 ? 20.012 28.582 45.291 1.00 17.12 79 LYS B N 1
ATOM 1812 C CA . LYS B 1 79 ? 18.791 28.289 46.042 1.00 20.01 79 LYS B CA 1
ATOM 1813 C C . LYS B 1 79 ? 18.308 29.537 46.785 1.00 18.22 79 LYS B C 1
ATOM 1814 O O . LYS B 1 79 ? 17.108 29.798 46.865 1.00 18.94 79 LYS B O 1
ATOM 1820 N N . ALA B 1 80 ? 19.244 30.310 47.330 1.00 17.61 80 ALA B N 1
ATOM 1821 C CA . ALA B 1 80 ? 18.874 31.526 48.0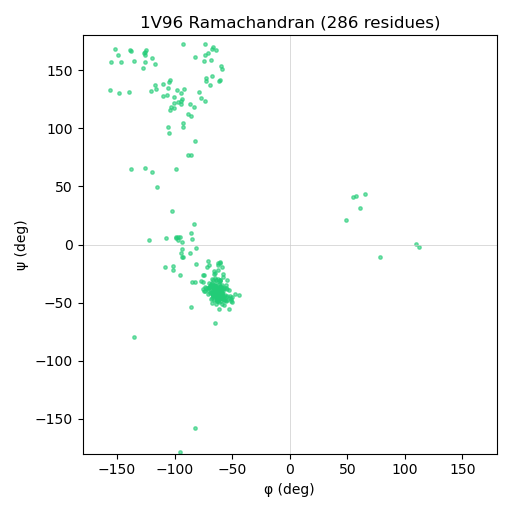54 1.00 17.51 80 ALA B CA 1
ATOM 1822 C C . ALA B 1 80 ? 18.208 32.536 47.123 1.00 19.43 80 ALA B C 1
ATOM 1823 O O . ALA B 1 80 ? 17.245 33.205 47.510 1.00 18.75 80 ALA B O 1
ATOM 1825 N N . ALA B 1 81 ? 18.720 32.648 45.897 1.00 17.90 81 ALA B N 1
ATOM 1826 C CA . ALA B 1 81 ? 18.142 33.570 44.928 1.00 19.69 81 ALA B CA 1
ATOM 1827 C C . ALA B 1 81 ? 16.756 33.053 44.544 1.00 20.99 81 ALA B C 1
ATOM 1828 O O . ALA B 1 81 ? 15.829 33.839 44.339 1.00 22.56 81 ALA B O 1
ATOM 1830 N N . GLN B 1 82 ? 16.622 31.731 44.450 1.00 21.86 82 GLN B N 1
ATOM 1831 C CA . GLN B 1 82 ? 15.335 31.122 44.111 1.00 22.13 82 GLN B CA 1
ATOM 1832 C C . GLN B 1 82 ? 14.313 31.436 45.196 1.00 23.64 82 GLN B C 1
ATOM 1833 O O . GLN B 1 82 ? 13.164 31.782 44.907 1.00 23.18 82 GLN B O 1
ATOM 1839 N N . ILE B 1 83 ? 14.742 31.334 46.451 1.00 22.58 83 ILE B N 1
ATOM 1840 C CA . ILE B 1 83 ? 13.864 31.613 47.576 1.00 23.03 83 ILE B CA 1
ATOM 1841 C C . ILE B 1 83 ? 13.479 33.080 47.666 1.00 26.25 83 ILE B C 1
ATOM 1842 O O . ILE B 1 83 ? 12.292 33.412 47.772 1.00 25.78 83 ILE B O 1
ATOM 1847 N N . GLU B 1 84 ? 14.468 33.969 47.609 1.00 26.55 84 GLU B N 1
ATOM 1848 C CA . GLU B 1 84 ? 14.174 35.391 47.726 1.00 31.32 84 GLU B CA 1
ATOM 1849 C C . GLU B 1 84 ? 13.252 35.916 46.634 1.00 32.04 84 GLU B C 1
ATOM 1850 O O . GLU B 1 84 ? 12.414 36.776 46.887 1.00 32.72 84 GLU B O 1
ATOM 1856 N N . ALA B 1 85 ? 13.400 35.407 45.420 1.00 32.80 85 ALA B N 1
ATOM 1857 C CA . ALA B 1 85 ? 12.558 35.882 44.336 1.00 36.12 85 ALA B CA 1
ATOM 1858 C C . ALA B 1 85 ? 11.148 35.330 44.458 1.00 37.87 85 ALA B C 1
ATOM 1859 O O . ALA B 1 85 ? 10.193 35.939 43.977 1.00 39.35 85 ALA B O 1
ATOM 1861 N N . ASN B 1 86 ? 11.014 34.175 45.100 1.00 38.13 86 ASN B N 1
ATOM 1862 C CA . ASN B 1 86 ? 9.697 33.591 45.293 1.00 39.15 86 ASN B CA 1
ATOM 1863 C C . ASN B 1 86 ? 9.005 34.417 46.368 1.00 39.78 86 ASN B C 1
ATOM 1864 O O . ASN B 1 86 ? 7.811 34.712 46.275 1.00 40.27 86 ASN B O 1
ATOM 1869 N N . LEU B 1 87 ? 9.775 34.799 47.382 1.00 40.06 87 LEU B N 1
ATOM 1870 C CA . LEU B 1 87 ? 9.260 35.599 48.485 1.00 42.44 87 LEU B CA 1
ATOM 1871 C C . LEU B 1 87 ? 8.890 37.008 48.037 1.00 45.10 87 LEU B C 1
ATOM 1872 O O . LEU B 1 87 ? 7.861 37.545 48.451 1.00 43.95 87 LEU B O 1
ATOM 1877 N N . ILE B 1 88 ? 9.731 37.607 47.199 1.00 47.52 88 ILE B N 1
ATOM 1878 C CA . ILE B 1 88 ? 9.471 38.956 46.709 1.00 51.00 88 ILE B CA 1
ATOM 1879 C C . ILE B 1 88 ? 8.169 38.9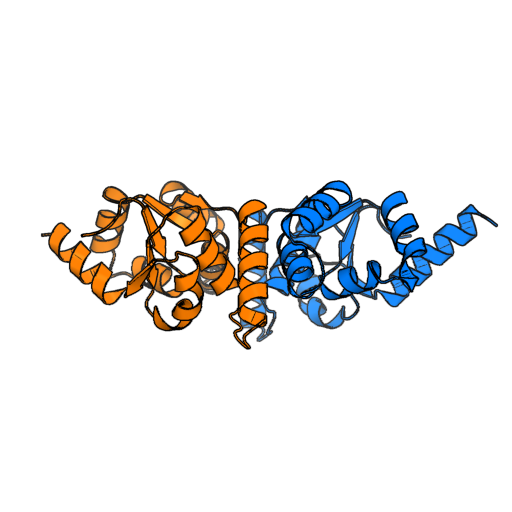90 45.912 1.00 52.71 88 ILE B C 1
ATOM 1880 O O . ILE B 1 88 ? 7.457 39.996 45.915 1.00 52.66 88 ILE B O 1
ATOM 1885 N N . LYS B 1 89 ? 7.858 37.885 45.239 1.00 54.75 89 LYS B N 1
ATOM 1886 C CA . LYS B 1 89 ? 6.631 37.785 44.454 1.00 56.63 89 LYS B CA 1
ATOM 1887 C C . LYS B 1 89 ? 5.432 38.115 45.333 1.00 57.38 89 LYS B C 1
ATOM 1888 O O . LYS B 1 89 ? 4.422 38.634 44.854 1.00 57.76 89 LYS B O 1
ATOM 1894 N N . LYS B 1 90 ? 5.551 37.807 46.621 1.00 57.70 90 LYS B N 1
ATOM 1895 C CA . LYS B 1 90 ? 4.469 38.040 47.567 1.00 57.76 90 LYS B CA 1
ATOM 1896 C C . LYS B 1 90 ? 4.813 39.073 48.644 1.00 57.23 90 LYS B C 1
ATOM 1897 O O . LYS B 1 90 ? 4.625 38.828 49.836 1.00 57.29 90 LYS B O 1
ATOM 1903 N N . GLU B 1 91 ? 5.319 40.225 48.211 1.00 56.43 91 GLU B N 1
ATOM 1904 C CA . GLU B 1 91 ? 5.672 41.327 49.108 1.00 55.88 91 GLU B CA 1
ATOM 1905 C C . GLU B 1 91 ? 6.515 40.977 50.332 1.00 53.60 91 GLU B C 1
ATOM 1906 O O . GLU B 1 91 ? 6.523 41.728 51.308 1.00 53.04 91 GLU B O 1
ATOM 1912 N N . ILE B 1 92 ? 7.226 39.855 50.293 1.00 51.31 92 ILE B N 1
ATOM 1913 C CA . ILE B 1 92 ? 8.051 39.468 51.433 1.00 48.70 92 ILE B CA 1
ATOM 1914 C C . ILE B 1 92 ? 9.537 39.668 51.156 1.00 47.50 92 ILE B C 1
ATOM 1915 O O . ILE B 1 92 ? 10.057 39.206 50.138 1.00 45.60 92 ILE B O 1
ATOM 1920 N N . THR B 1 93 ? 10.215 40.360 52.069 1.00 45.97 93 THR B N 1
ATOM 1921 C CA . THR B 1 93 ? 11.641 40.622 51.919 1.00 46.13 93 THR B CA 1
ATOM 1922 C C . THR B 1 93 ? 12.410 40.489 53.231 1.00 44.13 93 THR B C 1
ATOM 1923 O O . THR B 1 93 ? 12.009 41.037 54.257 1.00 46.75 93 THR B O 1
ATOM 1927 N N . LEU B 1 94 ? 13.514 39.751 53.186 1.00 40.75 94 LEU B N 1
ATOM 1928 C CA . LEU B 1 94 ? 14.377 39.554 54.349 1.00 37.75 94 LEU B CA 1
ATOM 1929 C C . LEU B 1 94 ? 15.776 39.975 53.917 1.00 34.64 94 LEU B C 1
ATOM 1930 O O . LEU B 1 94 ? 16.073 39.976 52.722 1.00 33.87 94 LEU B O 1
ATOM 1935 N N . ASP B 1 95 ? 16.632 40.337 54.867 1.00 31.91 95 ASP B N 1
ATOM 1936 C CA . ASP B 1 95 ? 17.974 40.752 54.492 1.00 30.17 95 ASP B CA 1
ATOM 1937 C C . ASP B 1 95 ? 18.805 39.573 54.003 1.00 27.59 95 ASP B C 1
ATOM 1938 O O . ASP B 1 95 ? 18.443 38.408 54.202 1.00 24.25 95 ASP B O 1
ATOM 1943 N N . MET B 1 96 ? 19.917 39.889 53.355 1.00 25.09 96 MET B N 1
ATOM 1944 C CA . MET B 1 96 ? 20.799 38.871 52.810 1.00 23.83 96 MET B CA 1
ATOM 1945 C C . MET B 1 96 ? 21.290 37.863 53.839 1.00 21.62 96 MET B C 1
ATOM 1946 O O . MET B 1 96 ? 21.310 36.661 53.571 1.00 21.86 96 MET B O 1
ATOM 1951 N N . GLU B 1 97 ? 21.687 38.337 55.015 1.00 20.67 97 GLU B N 1
ATOM 1952 C CA . GLU B 1 97 ? 22.187 37.418 56.032 1.00 19.67 97 GLU B CA 1
ATOM 1953 C C . GLU B 1 97 ? 21.149 36.360 56.382 1.00 19.60 97 GLU B C 1
ATOM 1954 O O . GLU B 1 97 ? 21.460 35.176 56.456 1.00 18.04 97 GLU B O 1
ATOM 1960 N N . ASP B 1 98 ? 19.910 36.789 56.598 1.00 19.47 98 ASP B N 1
ATOM 1961 C CA . ASP B 1 98 ? 18.862 35.840 56.953 1.00 19.35 98 ASP B CA 1
ATOM 1962 C C . ASP B 1 98 ? 18.597 34.834 55.841 1.00 18.99 98 ASP B C 1
ATOM 1963 O O . ASP B 1 98 ? 18.469 33.644 56.103 1.00 17.58 98 ASP B O 1
ATOM 1968 N N . ILE B 1 99 ? 18.513 35.307 54.599 1.00 17.12 99 ILE B N 1
ATOM 1969 C CA . ILE B 1 99 ? 18.252 34.403 53.489 1.00 17.63 99 ILE B CA 1
ATOM 1970 C C . ILE B 1 99 ? 19.364 33.367 53.369 1.00 16.52 99 ILE B C 1
ATOM 1971 O O . ILE B 1 99 ? 19.100 32.174 53.280 1.00 17.08 99 ILE B O 1
ATOM 1976 N N . ILE B 1 100 ? 20.613 33.822 53.381 1.00 15.40 100 ILE B N 1
ATOM 1977 C CA . ILE B 1 100 ? 21.734 32.890 53.253 1.00 15.31 100 ILE B CA 1
ATOM 1978 C C . ILE B 1 100 ? 21.828 31.923 54.432 1.00 14.85 100 ILE B C 1
ATOM 1979 O O . ILE B 1 100 ? 22.110 30.734 54.246 1.00 14.73 100 ILE B O 1
ATOM 1984 N N . THR B 1 101 ? 21.580 32.421 55.642 1.00 14.12 101 THR B N 1
ATOM 1985 C CA . THR B 1 101 ? 21.647 31.582 56.832 1.00 14.75 101 THR B CA 1
ATOM 1986 C C . THR B 1 101 ? 20.598 30.477 56.763 1.00 15.13 101 THR B C 1
ATOM 1987 O O . THR B 1 101 ? 20.899 29.310 57.010 1.00 15.39 101 THR B O 1
ATOM 1991 N N . ALA B 1 102 ? 19.373 30.860 56.418 1.00 15.74 102 ALA B N 1
ATOM 1992 C CA . ALA B 1 102 ? 18.268 29.903 56.314 1.00 15.65 102 ALA B CA 1
ATOM 1993 C C . ALA B 1 102 ? 18.483 28.932 55.161 1.00 16.27 102 ALA B C 1
ATOM 1994 O O . ALA B 1 102 ? 18.227 27.736 55.294 1.00 15.89 102 ALA B O 1
ATOM 1996 N N . THR B 1 103 ? 18.949 29.445 54.026 1.00 13.80 103 THR B N 1
ATOM 1997 C CA . THR B 1 103 ? 19.184 28.592 52.862 1.00 15.87 103 THR B CA 1
ATOM 1998 C C . THR B 1 103 ? 20.284 27.595 53.175 1.00 15.26 103 THR B C 1
ATOM 1999 O O . THR B 1 103 ? 20.242 26.449 52.726 1.00 16.55 103 THR B O 1
ATOM 2003 N N . THR B 1 104 ? 21.273 28.030 53.948 1.00 15.33 104 THR B N 1
ATOM 2004 C CA . THR B 1 104 ? 22.368 27.136 54.304 1.00 15.79 104 THR B CA 1
ATOM 2005 C C . THR B 1 104 ? 21.869 26.034 55.234 1.00 16.44 104 THR B C 1
ATOM 2006 O O . THR B 1 104 ? 22.313 24.891 55.140 1.00 16.26 104 THR B O 1
ATOM 2010 N N . ALA B 1 105 ? 20.934 26.372 56.116 1.00 15.10 105 ALA B N 1
ATOM 2011 C CA . ALA B 1 105 ? 20.385 25.373 57.029 1.00 14.15 105 ALA B CA 1
ATOM 2012 C C . ALA B 1 105 ? 19.621 24.331 56.203 1.00 14.98 105 ALA B C 1
ATOM 2013 O O . ALA B 1 105 ? 19.742 23.129 56.439 1.00 15.32 105 ALA B O 1
ATOM 2015 N N . ILE B 1 106 ? 18.839 24.790 55.230 1.00 13.80 106 ILE B N 1
ATOM 2016 C CA . ILE B 1 106 ? 18.092 23.849 54.391 1.00 14.72 106 ILE B CA 1
ATOM 2017 C C . ILE B 1 106 ? 19.065 22.969 53.603 1.00 16.48 106 ILE B C 1
ATOM 2018 O O . ILE B 1 106 ? 18.899 21.746 53.524 1.00 15.61 106 ILE B O 1
ATOM 2023 N N . TYR B 1 107 ? 20.093 23.593 53.044 1.00 15.43 107 TYR B N 1
ATOM 2024 C CA . TYR B 1 107 ? 21.082 22.873 52.250 1.00 17.33 107 TYR B CA 1
ATOM 2025 C C . TYR B 1 107 ? 21.815 21.789 53.026 1.00 16.91 107 TYR B C 1
ATOM 2026 O O . TYR B 1 107 ? 22.105 20.721 52.475 1.00 16.73 107 TYR B O 1
ATOM 2035 N N . THR B 1 108 ? 22.100 22.051 54.301 1.00 16.32 108 THR B N 1
ATOM 2036 C CA . THR B 1 108 ? 22.813 21.096 55.146 1.00 17.21 108 THR B CA 1
ATOM 2037 C C . THR B 1 108 ? 21.875 20.251 56.005 1.00 18.21 108 THR B C 1
ATOM 2038 O O . THR B 1 108 ? 22.330 19.497 56.862 1.00 18.80 108 THR B O 1
ATOM 2042 N N . ASN B 1 109 ? 20.571 20.385 55.780 1.00 18.36 109 ASN B N 1
ATOM 2043 C CA . ASN B 1 109 ? 19.580 19.637 56.551 1.00 19.32 109 ASN B CA 1
ATOM 2044 C C . ASN B 1 109 ? 19.776 19.890 58.043 1.00 19.54 109 ASN B C 1
ATOM 2045 O O . ASN B 1 109 ? 19.668 18.970 58.858 1.00 18.09 109 ASN B O 1
ATOM 2050 N N . SER B 1 110 ? 20.055 21.141 58.393 1.00 17.93 110 SER B N 1
ATOM 2051 C CA . SER B 1 110 ? 20.287 21.530 59.780 1.00 18.76 110 SER B CA 1
ATOM 2052 C C . SER B 1 110 ? 19.116 22.270 60.397 1.00 16.40 110 SER B C 1
ATOM 2053 O O . SER B 1 110 ? 18.473 23.090 59.746 1.00 16.95 110 SER B O 1
ATOM 2056 N N . LEU B 1 111 ? 18.859 21.979 61.669 1.00 17.38 111 LEU B N 1
ATOM 2057 C CA . LEU B 1 111 ? 17.803 22.654 62.414 1.00 15.52 111 LEU B CA 1
ATOM 2058 C C . LEU B 1 111 ? 18.390 24.014 62.768 1.00 16.74 111 LEU B C 1
ATOM 2059 O O . LEU B 1 111 ? 19.474 24.086 63.351 1.00 16.22 111 LEU B O 1
ATOM 2064 N N . LEU B 1 112 ? 17.693 25.088 62.413 1.00 16.05 112 LEU B N 1
ATOM 2065 C CA . LEU B 1 112 ? 18.200 26.426 62.709 1.00 17.17 112 LEU B CA 1
ATOM 2066 C C . LEU B 1 112 ? 17.756 26.885 64.089 1.00 18.74 112 LEU B C 1
ATOM 2067 O O . LEU B 1 112 ? 16.571 27.118 64.316 1.00 18.16 112 LEU B O 1
ATOM 2072 N N . VAL B 1 113 ? 18.719 27.010 64.998 1.00 18.41 113 VAL B N 1
ATOM 2073 C CA . VAL B 1 113 ? 18.468 27.456 66.366 1.00 19.11 113 VAL B CA 1
ATOM 2074 C C . VAL B 1 113 ? 18.705 28.958 66.395 1.00 20.58 113 VAL B C 1
ATOM 2075 O O . VAL B 1 113 ? 19.800 29.431 66.081 1.00 20.24 113 VAL B O 1
ATOM 2079 N N . THR B 1 114 ? 17.671 29.698 66.773 1.00 20.42 114 THR B N 1
ATOM 2080 C CA . THR B 1 114 ? 17.719 31.149 66.788 1.00 23.10 114 THR B CA 1
ATOM 2081 C C . THR B 1 114 ? 16.884 31.715 67.926 1.00 25.04 114 THR B C 1
ATOM 2082 O O . THR B 1 114 ? 15.971 31.061 68.427 1.00 23.29 114 THR B O 1
ATOM 2086 N N . ASP B 1 115 ? 17.209 32.939 68.326 1.00 26.43 115 ASP B N 1
ATOM 2087 C CA . ASP B 1 115 ? 16.496 33.605 69.401 1.00 28.79 115 ASP B CA 1
ATOM 2088 C C . ASP B 1 115 ? 15.276 34.334 68.837 1.00 28.06 115 ASP B C 1
ATOM 2089 O O . ASP B 1 115 ? 14.441 34.839 69.585 1.00 29.68 115 ASP B O 1
ATOM 2094 N N . ASP B 1 116 ? 15.166 34.367 67.510 1.00 27.13 116 ASP B N 1
ATOM 2095 C CA . ASP B 1 116 ? 14.060 35.046 66.845 1.00 25.69 116 ASP B CA 1
ATOM 2096 C C . ASP B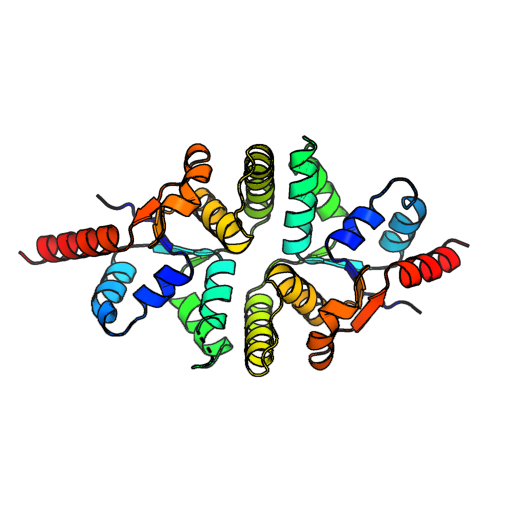 1 116 ? 13.526 34.208 65.671 1.00 26.51 116 ASP B C 1
ATOM 2097 O O . ASP B 1 116 ? 13.614 34.611 64.512 1.00 25.32 116 ASP B O 1
ATOM 2102 N N . PRO B 1 117 ? 12.954 33.028 65.969 1.00 26.70 117 PRO B N 1
ATOM 2103 C CA . PRO B 1 117 ? 12.402 32.131 64.955 1.00 26.84 117 PRO B CA 1
ATOM 2104 C C . PRO B 1 117 ? 11.361 32.776 64.045 1.00 26.87 117 PRO B C 1
ATOM 2105 O O . PRO B 1 117 ? 11.274 32.463 62.856 1.00 24.99 117 PRO B O 1
ATOM 2109 N N . LYS B 1 118 ? 10.569 33.687 64.609 1.00 26.53 118 LYS B N 1
ATOM 2110 C CA . LYS B 1 118 ? 9.515 34.338 63.842 1.00 27.00 118 LYS B CA 1
ATOM 2111 C C . LYS B 1 118 ? 9.947 35.038 62.560 1.00 25.62 118 LYS B C 1
ATOM 2112 O O . LYS B 1 118 ? 9.233 34.990 61.564 1.00 25.60 118 LYS B O 1
ATOM 2118 N N . ARG B 1 119 ? 11.107 35.683 62.551 1.00 25.93 119 ARG B N 1
ATOM 2119 C CA . ARG B 1 119 ? 11.479 36.373 61.326 1.00 26.61 119 ARG B CA 1
ATOM 2120 C C . ARG B 1 119 ? 11.849 35.440 60.179 1.00 24.07 119 ARG B C 1
ATOM 2121 O O . ARG B 1 119 ? 11.909 35.873 59.035 1.00 25.75 119 ARG B O 1
ATOM 2129 N N . TYR B 1 120 ? 12.069 34.163 60.487 1.00 23.46 120 TYR B N 1
ATOM 2130 C CA . TYR B 1 120 ? 12.399 33.162 59.464 1.00 21.90 120 TYR B CA 1
ATOM 2131 C C . TYR B 1 120 ? 11.146 32.433 58.978 1.00 23.38 120 TYR B C 1
ATOM 2132 O O . TYR B 1 120 ? 11.203 31.645 58.032 1.00 21.64 120 TYR B O 1
ATOM 2141 N N . GLU B 1 121 ? 10.016 32.689 59.628 1.00 24.26 121 GLU B N 1
ATOM 2142 C CA . GLU B 1 121 ? 8.767 32.020 59.271 1.00 26.01 121 GLU B CA 1
ATOM 2143 C C . GLU B 1 121 ? 8.451 31.907 57.770 1.00 24.75 121 GLU B C 1
ATOM 2144 O O . GLU B 1 121 ? 8.005 30.855 57.309 1.00 24.98 121 GLU B O 1
ATOM 2150 N N . PRO B 1 122 ? 8.668 32.978 56.988 1.00 23.46 122 PRO B N 1
ATOM 2151 C CA . PRO B 1 122 ? 8.372 32.897 55.552 1.00 23.91 122 PRO B CA 1
ATOM 2152 C C . PRO B 1 122 ? 9.195 31.854 54.791 1.00 22.65 122 PRO B C 1
ATOM 2153 O O . PRO B 1 122 ? 8.845 31.475 53.675 1.00 23.95 122 PRO B O 1
ATOM 2157 N N . ILE B 1 123 ? 10.282 31.386 55.393 1.00 19.02 123 ILE B N 1
ATOM 2158 C CA . ILE B 1 123 ? 11.134 30.412 54.723 1.00 19.23 123 ILE B CA 1
ATOM 2159 C C . ILE B 1 123 ? 10.784 28.965 55.070 1.00 17.89 123 ILE B C 1
ATOM 2160 O O . ILE B 1 123 ? 11.267 28.031 54.433 1.00 18.11 123 ILE B O 1
ATOM 2165 N N . ARG B 1 124 ? 9.928 28.771 56.068 1.00 19.31 124 ARG B N 1
ATOM 2166 C CA . ARG B 1 124 ? 9.550 27.414 56.446 1.00 20.13 124 ARG B CA 1
ATOM 2167 C C . ARG B 1 124 ? 8.885 26.681 55.282 1.00 18.95 124 ARG B C 1
ATOM 2168 O O . ARG B 1 124 ? 9.026 25.468 55.156 1.00 18.89 124 ARG B O 1
ATOM 2176 N N . ARG B 1 125 ? 8.191 27.418 54.417 1.00 19.53 125 ARG B N 1
ATOM 2177 C CA . ARG B 1 125 ? 7.527 26.803 53.270 1.00 20.68 125 ARG B CA 1
ATOM 2178 C C . ARG B 1 125 ? 8.536 26.141 52.332 1.00 19.90 125 ARG B C 1
ATOM 2179 O O . ARG B 1 125 ? 8.174 25.314 51.498 1.00 17.70 125 ARG B O 1
ATOM 2187 N N . PHE B 1 126 ? 9.810 26.504 52.470 1.00 17.83 126 PHE B N 1
ATOM 2188 C CA . PHE B 1 126 ? 10.831 25.911 51.619 1.00 17.95 126 PHE B CA 1
ATOM 2189 C C . PHE B 1 126 ? 11.555 24.740 52.274 1.00 18.02 126 PHE B C 1
ATOM 2190 O O . PHE B 1 126 ? 12.484 24.177 51.693 1.00 19.71 126 PHE B O 1
ATOM 2198 N N . GLY B 1 127 ? 11.125 24.370 53.477 1.00 17.48 127 GLY B N 1
ATOM 2199 C CA . GLY B 1 127 ? 11.738 23.237 54.150 1.00 16.80 127 GLY B CA 1
ATOM 2200 C C . GLY B 1 127 ? 12.549 23.544 55.391 1.00 18.03 127 GLY B C 1
ATOM 2201 O O . GLY B 1 127 ? 13.067 22.632 56.041 1.00 19.13 127 GLY B O 1
ATOM 2202 N N . LEU B 1 128 ? 12.668 24.826 55.723 1.00 16.06 128 LEU B N 1
ATOM 2203 C CA . LEU B 1 128 ? 13.422 25.235 56.899 1.00 17.19 128 LEU B CA 1
ATOM 2204 C C . LEU B 1 128 ? 12.723 24.833 58.189 1.00 17.38 128 LEU B C 1
ATOM 2205 O O . LEU B 1 128 ? 11.505 24.978 58.317 1.00 17.00 128 LEU B O 1
ATOM 2210 N N . ASP B 1 129 ? 13.502 24.333 59.145 1.00 16.76 129 ASP B N 1
ATOM 2211 C CA . ASP B 1 129 ? 12.975 23.963 60.458 1.00 18.23 129 ASP B CA 1
ATOM 2212 C C . ASP B 1 129 ? 13.758 24.822 61.452 1.00 19.41 129 ASP B C 1
ATOM 2213 O O . ASP B 1 129 ? 14.980 24.916 61.361 1.00 18.03 129 ASP B O 1
ATOM 2218 N N . THR B 1 130 ? 13.058 25.461 62.379 1.00 19.60 130 THR B N 1
ATOM 2219 C CA . THR B 1 130 ? 13.708 26.308 63.374 1.00 20.47 130 THR B CA 1
ATOM 2220 C C . THR B 1 130 ? 13.312 25.879 64.776 1.00 21.72 130 THR B C 1
ATOM 2221 O O . THR B 1 130 ? 12.334 25.162 64.966 1.00 20.64 130 THR B O 1
ATOM 2225 N N . MET B 1 131 ? 14.089 26.319 65.756 1.00 21.93 131 MET B N 1
ATOM 2226 C CA . MET B 1 131 ? 13.802 26.024 67.155 1.00 23.16 131 MET B CA 1
ATOM 2227 C C . MET B 1 131 ? 14.301 27.206 67.968 1.00 24.10 131 MET B C 1
ATOM 2228 O O . MET B 1 131 ? 15.435 27.638 67.789 1.00 22.86 131 MET B O 1
ATOM 2233 N N . PRO B 1 132 ? 13.459 27.751 68.865 1.00 24.10 132 PRO B N 1
ATOM 2234 C CA . PRO B 1 132 ? 13.900 28.892 69.674 1.00 24.51 132 PRO B CA 1
ATOM 2235 C C . PRO B 1 132 ? 15.111 28.537 70.531 1.00 24.06 132 PRO B C 1
ATOM 2236 O O . PRO B 1 132 ? 15.215 27.431 71.060 1.00 24.15 132 PRO B O 1
ATOM 2240 N N . LEU B 1 133 ? 16.036 29.484 70.656 1.00 23.97 133 LEU B N 1
ATOM 2241 C CA . LEU B 1 133 ? 17.239 29.259 71.433 1.00 25.40 133 LEU B CA 1
ATOM 2242 C C . LEU B 1 133 ? 16.945 28.812 72.864 1.00 26.71 133 LEU B C 1
ATOM 2243 O O . LEU B 1 133 ? 17.536 27.847 73.343 1.00 25.64 133 LEU B O 1
ATOM 2248 N N . ASP B 1 134 ? 16.037 29.507 73.542 1.00 29.27 134 ASP B N 1
ATOM 2249 C CA . ASP B 1 134 ? 15.711 29.137 74.918 1.00 32.58 134 ASP B CA 1
ATOM 2250 C C . ASP B 1 134 ? 15.292 27.676 75.034 1.00 32.52 134 ASP B C 1
ATOM 2251 O O . ASP B 1 134 ? 15.653 26.996 75.996 1.00 32.13 134 ASP B O 1
ATOM 2256 N N . LYS B 1 135 ? 14.548 27.186 74.045 1.00 32.89 135 LYS B N 1
ATOM 2257 C CA . LYS B 1 135 ? 14.088 25.801 74.057 1.00 32.77 135 LYS B CA 1
ATOM 2258 C C . LYS B 1 135 ? 15.240 24.834 73.821 1.00 31.89 135 LYS B C 1
ATOM 2259 O O . LYS B 1 135 ? 15.287 23.755 74.415 1.00 30.16 135 LYS B O 1
ATOM 2265 N N . PHE B 1 136 ? 16.167 25.222 72.945 1.00 29.29 136 PHE B N 1
ATOM 2266 C CA . PHE B 1 136 ? 17.338 24.404 72.643 1.00 29.13 136 PHE B CA 1
ATOM 2267 C C . PHE B 1 136 ? 18.205 24.266 73.899 1.00 30.29 136 PHE B C 1
ATOM 2268 O O . PHE B 1 136 ? 18.701 23.180 74.212 1.00 29.66 136 PHE B O 1
ATOM 2276 N N . ILE B 1 137 ? 18.386 25.380 74.603 1.00 33.09 137 ILE B N 1
ATOM 2277 C CA . ILE B 1 137 ? 19.183 25.398 75.826 1.00 36.70 137 ILE B CA 1
ATOM 2278 C C . ILE B 1 137 ? 18.564 24.457 76.854 1.00 38.69 137 ILE B C 1
ATOM 2279 O O . ILE B 1 137 ? 19.266 23.675 77.496 1.00 40.27 137 ILE B O 1
ATOM 2284 N N . LYS B 1 138 ? 17.246 24.530 76.998 1.00 40.80 138 LYS B N 1
ATOM 2285 C CA . LYS B 1 138 ? 16.546 23.678 77.951 1.00 44.11 138 LYS B CA 1
ATOM 2286 C C . LYS B 1 138 ? 16.769 22.199 77.651 1.00 44.30 138 LYS B C 1
ATOM 2287 O O . LYS B 1 138 ? 17.030 21.413 78.559 1.00 44.68 138 LYS B O 1
ATOM 2293 N N . GLU B 1 139 ? 16.674 21.819 76.378 1.00 44.43 139 GLU B N 1
ATOM 2294 C CA . GLU B 1 139 ? 16.864 20.424 75.998 1.00 44.28 139 GLU B CA 1
ATOM 2295 C C . GLU B 1 139 ? 18.299 19.947 76.181 1.00 45.27 139 GLU B C 1
ATOM 2296 O O . GLU B 1 139 ? 18.532 18.789 76.521 1.00 45.23 139 GLU B O 1
ATOM 2302 N N . VAL B 1 140 ? 19.263 20.833 75.953 1.00 45.10 140 VAL B N 1
ATOM 2303 C CA . VAL B 1 140 ? 20.661 20.462 76.122 1.00 46.38 140 VAL B CA 1
ATOM 2304 C C . VAL B 1 140 ? 20.959 20.280 77.609 1.00 47.74 140 VAL B C 1
ATOM 2305 O O . VAL B 1 140 ? 21.728 19.400 77.993 1.00 46.94 140 VAL B O 1
ATOM 2309 N N . GLU B 1 141 ? 20.344 21.116 78.440 1.00 50.50 141 GLU B N 1
ATOM 2310 C CA . GLU B 1 141 ? 20.537 21.040 79.885 1.00 53.53 141 GLU B CA 1
ATOM 2311 C C . GLU B 1 141 ? 20.127 19.671 80.418 1.00 55.67 141 GLU B C 1
ATOM 2312 O O . GLU B 1 141 ? 20.730 19.157 81.362 1.00 55.97 141 GLU B O 1
ATOM 2318 N N . LEU B 1 142 ? 19.098 19.085 79.815 1.00 58.12 142 LEU B N 1
ATOM 2319 C CA . LEU B 1 142 ? 18.635 17.766 80.229 1.00 61.13 142 LEU B CA 1
ATOM 2320 C C . LEU B 1 142 ? 19.758 16.771 79.960 1.00 63.14 142 LEU B C 1
ATOM 2321 O O . LEU B 1 142 ? 20.065 15.919 80.794 1.00 63.77 142 LEU B O 1
ATOM 2326 N N . MET B 1 143 ? 20.369 16.895 78.786 1.00 65.00 143 MET B N 1
ATOM 2327 C CA . MET B 1 143 ? 21.467 16.023 78.390 1.00 67.04 143 MET B CA 1
ATOM 2328 C C . MET B 1 143 ? 22.646 16.215 79.337 1.00 68.37 143 MET B C 1
ATOM 2329 O O . MET B 1 143 ? 23.344 15.260 79.677 1.00 68.98 143 MET B O 1
ATOM 2334 N N . VAL B 1 144 ? 22.867 17.457 79.754 1.00 69.87 144 VAL B N 1
ATOM 2335 C CA . VAL B 1 144 ? 23.958 17.771 80.668 1.00 71.70 144 VAL B CA 1
ATOM 2336 C C . VAL B 1 144 ? 23.776 16.961 81.945 1.00 72.81 144 VAL B C 1
ATOM 2337 O O . VAL B 1 144 ? 24.746 16.498 82.546 1.00 73.03 144 VAL B O 1
ATOM 2341 N N . GLU B 1 145 ? 22.518 16.793 82.345 1.00 74.06 145 GLU B N 1
ATOM 2342 C CA . GLU B 1 145 ? 22.170 16.037 83.544 1.00 75.02 145 GLU B CA 1
ATOM 2343 C C . GLU B 1 145 ? 22.876 16.602 84.773 1.00 75.47 145 GLU B C 1
ATOM 2344 O O . GLU B 1 145 ? 23.507 17.672 84.645 1.00 75.63 145 GLU B O 1
#

B-factor: mean 32.58, std 13.9, range [12.72, 76.05]

CATH classification: 3.40.50.1010

InterPro domains:
  IPR016647 Probable ribonuclease VapC, Thermococci [PIRSF016154] (1-148)
  IPR022907 VapC family [MF_00265] (7-130)
  IPR029060 PIN-like domain superfamily [SSF88723] (6-147)

Nearest PDB structures (foldseek):
  1v96-assembly1_A  TM=1.007E+00  e=2.515E-27  Pyrococcus horikoshii
  5h4g-assembly1_A  TM=9.665E-01  e=2.338E-25  Pyrococcus horikoshii OT3
  5h4h-assembly1_A  TM=9.894E-01  e=1.310E-24  Pyrococcus horikoshii OT3
  1y82-assembly1_A  TM=9.677E-01  e=8.855E-23  Pyrococcus furiosus
  1y82-assembly2_D  TM=9.884E-01  e=7.247E-21  Pyrococcus furiosus

Radius of gyration: 20.73 Å; Cα contacts (8 Å, |Δi|>4): 439; chains: 2; bounding box: 41×42×69 Å

Sequence (290 aa):
PLPPDITFDSLALIKMHSQNMKRILEVTLAKFTVNLSIVTVYRYLTARLKKNIEAEFEILKDIYNIVPLLDDIAIKAAQIEANLIKKEITLDMEDIITATTAIYTNSLLVTDDPKRYEPIRRFGLDTMPLDKFIKEVELMVEKELIPLPPDITFDSLALIKMHSQNMKRILEVTLAKFTVNLSIVTVYRYLTARAYLKKNIEAEFEILKDIYNIVPLLDDIAIKAAQIEANLIKKEITLDMEDIITATTAIYTNSLLVTDDPKRYEPIRRFGLDTMPLDKFIKEVELMVE

Organism: Pyrococcus horikoshii (strain ATCC 700860 / DSM 12428 / JCM 9974 / NBRC 100139 / OT-3) (NCBI:txid70601)

Foldseek 3Di:
DFDQEAEEAQVLVLVCPDPVNVVVVVLCLVRHAYEYEVLRVVCNQVVVVDDDRVVVVVVCVVRHRYHYCDPVLVVVLVVLVVVVVVVVADDDPSLSSRQSVCQVVVHEYEYQCVVNCVSCVVVRHHYDYNVVVSVVSVVVVVVVPD/DFDQEAEEAQVLVVVCPDDVNVLLNVLPLVRHAYEYEVLSVVVNVVVVVVVVHPVVVVVVVCVVRHNYHYCDPVLVVVLVVLQVVQVVPVHHDDPSLSSRQSSCQVVVHAYEYQCVVSCVSCVVVPHHYDYSVVSSVVSVVVSD

Secondary structure (DSSP, 8-state):
---SEEEE-HHHHHHHTSGGGHHHHHHHHHH-EEEEEHHHHHHHHHH---S-HHHHHHHHHHHSEEEP--HHHHHHHHHHHHHHHHTT----HHHHHHHHHHHHHT-EEEES-HHHHGGGGGGT--EEEHHHHHHHHHHHHHHHT-/---SEEEE-HHHHHHHTSGGGHHHHHHHHHHSEEEEEHHHHHHHHHHHHHTT--HHHHHHHHHHHSEEEP--HHHHHHHHHHHHHHHTTT----HHHHHHHHHHHHTT-EEEES-GGGGGGGGGGT--EEEHHHHHHHHHHHH-